Protein AF-A0ABD7BL63-F1 (afdb_monomer)

InterPro domains:
  IPR038765 Papain-like cysteine peptidase superfamily [SSF54001] (81-212)

Structure (mmCIF, N/CA/C/O backbone):
data_AF-A0ABD7BL63-F1
#
_entry.id   AF-A0ABD7BL63-F1
#
loop_
_atom_site.group_PDB
_atom_site.id
_atom_site.type_symbol
_atom_site.label_atom_id
_atom_site.label_alt_id
_atom_site.label_comp_id
_atom_site.label_asym_id
_atom_site.label_entity_id
_atom_site.label_seq_id
_atom_site.pdbx_PDB_ins_code
_atom_site.Cartn_x
_atom_site.Cartn_y
_atom_site.Cartn_z
_atom_site.occupancy
_atom_site.B_iso_or_equiv
_atom_site.auth_seq_id
_atom_site.auth_comp_id
_atom_site.auth_asym_id
_atom_site.auth_atom_id
_atom_site.pdbx_PDB_model_num
ATOM 1 N N . MET A 1 1 ? -23.504 15.700 5.169 1.00 58.78 1 MET A N 1
ATOM 2 C CA . MET A 1 1 ? -22.558 14.587 4.941 1.00 58.78 1 MET A CA 1
ATOM 3 C C . MET A 1 1 ? -22.076 14.724 3.512 1.00 58.78 1 MET A C 1
ATOM 5 O O . MET A 1 1 ? -22.919 14.850 2.639 1.00 58.78 1 MET A O 1
ATOM 9 N N . ASP A 1 2 ? -20.766 14.817 3.309 1.00 84.88 2 ASP A N 1
ATOM 10 C CA . ASP A 1 2 ? -20.151 15.022 1.993 1.00 84.88 2 ASP A CA 1
ATOM 11 C C . ASP A 1 2 ? -20.374 13.807 1.065 1.00 84.88 2 ASP A C 1
ATOM 13 O O . ASP A 1 2 ? -20.464 12.669 1.542 1.00 84.88 2 ASP A O 1
ATOM 17 N N . LEU A 1 3 ? -20.480 14.037 -0.247 1.00 82.12 3 LEU A N 1
ATOM 18 C CA . LEU A 1 3 ? -20.699 13.008 -1.272 1.00 82.12 3 LEU A CA 1
ATOM 19 C C . LEU A 1 3 ? -19.601 11.939 -1.242 1.00 82.12 3 LEU A C 1
ATOM 21 O O . LEU A 1 3 ? -19.894 10.747 -1.372 1.00 82.12 3 LEU A O 1
ATOM 25 N N . ASP A 1 4 ? -18.355 12.340 -1.002 1.00 79.50 4 ASP A N 1
ATOM 26 C CA . ASP A 1 4 ? -17.232 11.407 -0.908 1.00 79.50 4 ASP A CA 1
ATOM 27 C C . ASP A 1 4 ? -17.326 10.527 0.341 1.00 79.50 4 ASP A C 1
ATOM 29 O O . ASP A 1 4 ? -17.128 9.310 0.269 1.00 79.50 4 ASP A O 1
ATOM 33 N N . GLN A 1 5 ? -17.767 11.096 1.464 1.00 81.56 5 GLN A N 1
ATOM 34 C CA . GLN A 1 5 ? -18.024 10.335 2.684 1.00 81.56 5 GLN A CA 1
ATOM 35 C C . GLN A 1 5 ? -19.159 9.316 2.494 1.00 81.56 5 GLN A C 1
ATOM 37 O O . GLN A 1 5 ? -19.074 8.190 2.999 1.00 81.56 5 GLN A O 1
ATOM 42 N N . MET A 1 6 ? -20.214 9.680 1.756 1.00 83.25 6 MET A N 1
ATOM 43 C CA . MET A 1 6 ? -21.310 8.763 1.417 1.00 83.25 6 MET A CA 1
ATOM 44 C C . MET A 1 6 ? -20.823 7.605 0.544 1.00 83.25 6 MET A C 1
ATOM 46 O O . MET A 1 6 ? -21.104 6.444 0.853 1.00 83.25 6 MET A O 1
ATOM 50 N N . ARG A 1 7 ? -20.047 7.901 -0.506 1.00 84.81 7 ARG A N 1
ATOM 51 C CA . ARG A 1 7 ? -19.454 6.886 -1.392 1.00 84.81 7 ARG A CA 1
ATOM 52 C C . ARG A 1 7 ? -18.545 5.934 -0.625 1.00 84.81 7 ARG A C 1
ATOM 54 O O . ARG A 1 7 ? -18.653 4.718 -0.783 1.00 84.81 7 ARG A O 1
ATOM 61 N N . GLN A 1 8 ? -17.696 6.463 0.250 1.00 85.12 8 GLN A N 1
ATOM 62 C CA . GLN A 1 8 ? -16.803 5.650 1.070 1.00 85.12 8 GLN A CA 1
ATOM 63 C C . GLN A 1 8 ? -17.582 4.750 2.043 1.00 85.12 8 GLN A C 1
ATOM 65 O O . GLN A 1 8 ? -17.259 3.575 2.207 1.00 85.12 8 GLN A O 1
ATOM 70 N N . ASN A 1 9 ? -18.657 5.258 2.650 1.00 86.56 9 ASN A N 1
ATOM 71 C CA . ASN A 1 9 ? -19.520 4.454 3.516 1.00 86.56 9 ASN A CA 1
ATOM 72 C C . ASN A 1 9 ? -20.225 3.322 2.760 1.00 86.56 9 ASN A C 1
ATOM 74 O O . ASN A 1 9 ? -20.297 2.208 3.281 1.00 86.56 9 ASN A O 1
ATOM 78 N N . ALA A 1 10 ? -20.689 3.578 1.535 1.00 87.69 10 ALA A N 1
ATOM 79 C CA . ALA A 1 10 ? -21.273 2.550 0.680 1.00 87.69 10 ALA A CA 1
ATOM 80 C C . ALA A 1 10 ? -20.253 1.450 0.334 1.00 87.69 10 ALA A C 1
ATOM 82 O O . ALA A 1 10 ? -20.572 0.266 0.450 1.00 87.69 10 ALA A O 1
ATOM 83 N N . ARG A 1 11 ? -19.009 1.825 -0.000 1.00 87.69 11 ARG A N 1
ATOM 84 C CA . ARG A 1 11 ? -17.913 0.871 -0.259 1.00 87.69 11 ARG A CA 1
ATOM 85 C C . ARG A 1 11 ? -17.601 0.004 0.958 1.00 87.69 11 ARG A C 1
ATOM 87 O O . ARG A 1 11 ? -17.564 -1.218 0.843 1.00 87.69 11 ARG A O 1
ATOM 94 N N . HIS A 1 12 ? -17.484 0.609 2.138 1.00 89.75 12 HIS A N 1
ATOM 95 C CA . HIS A 1 12 ? -17.272 -0.126 3.387 1.00 89.75 12 HIS A CA 1
ATOM 96 C C . HIS A 1 12 ? -18.414 -1.105 3.698 1.00 89.75 12 HIS A C 1
ATOM 98 O O . HIS A 1 12 ? -18.160 -2.229 4.132 1.00 89.75 12 HIS A O 1
ATOM 104 N N . ALA A 1 13 ? -19.667 -0.709 3.458 1.00 89.88 13 ALA A N 1
ATOM 105 C CA . ALA A 1 13 ? -20.818 -1.589 3.642 1.00 89.88 13 ALA A CA 1
ATOM 106 C C . ALA A 1 13 ? -20.813 -2.759 2.644 1.00 89.88 13 ALA A C 1
ATOM 108 O O . ALA A 1 13 ? -21.106 -3.890 3.031 1.00 89.88 13 ALA A O 1
ATOM 109 N N . ALA A 1 14 ? -20.447 -2.510 1.383 1.00 90.06 14 ALA A N 1
ATOM 110 C CA . ALA A 1 14 ? -20.306 -3.554 0.372 1.00 90.06 14 ALA A CA 1
ATOM 111 C C . ALA A 1 14 ? -19.200 -4.554 0.744 1.00 90.06 14 ALA A C 1
ATOM 113 O O . ALA A 1 14 ? -19.463 -5.754 0.789 1.00 90.06 14 ALA A O 1
ATOM 114 N N . ALA A 1 15 ? -18.009 -4.069 1.112 1.00 91.50 15 ALA A N 1
ATOM 115 C CA . ALA A 1 15 ? -16.906 -4.914 1.569 1.00 91.50 15 ALA A CA 1
ATOM 116 C C . ALA A 1 15 ? -17.312 -5.763 2.785 1.00 91.50 15 ALA A C 1
ATOM 118 O O . ALA A 1 15 ? -17.095 -6.971 2.797 1.00 91.50 15 ALA A O 1
ATOM 119 N N . ALA A 1 16 ? -17.983 -5.165 3.777 1.00 92.12 16 ALA A N 1
ATOM 120 C CA . ALA A 1 16 ? -18.459 -5.887 4.956 1.00 92.12 16 ALA A CA 1
ATOM 121 C C . ALA A 1 16 ? -19.427 -7.030 4.604 1.00 92.12 16 ALA A C 1
ATOM 123 O O . ALA A 1 16 ? -19.345 -8.095 5.213 1.00 92.12 16 ALA A O 1
ATOM 124 N N . ARG A 1 17 ? -20.320 -6.829 3.625 1.00 92.00 17 ARG A N 1
ATOM 125 C CA . ARG A 1 17 ? -21.233 -7.878 3.140 1.00 92.00 17 ARG A CA 1
ATOM 126 C C . ARG A 1 17 ? -20.486 -9.000 2.427 1.00 92.00 17 ARG A C 1
ATOM 128 O O . ARG A 1 17 ? -20.816 -10.156 2.658 1.00 92.00 17 ARG A O 1
ATOM 135 N N . ILE A 1 18 ? -19.484 -8.668 1.610 1.00 92.06 18 ILE A N 1
ATOM 136 C CA . ILE A 1 18 ? -18.648 -9.668 0.933 1.00 92.06 18 ILE A CA 1
ATOM 137 C C . ILE A 1 18 ? -17.909 -10.518 1.974 1.00 92.06 18 ILE A C 1
ATOM 139 O O . ILE A 1 18 ? -18.043 -11.735 1.956 1.00 92.06 18 ILE A O 1
ATOM 143 N N . PHE A 1 19 ? -17.234 -9.901 2.951 1.00 92.25 19 PHE A N 1
ATOM 144 C CA . PHE A 1 19 ? -16.554 -10.651 4.017 1.00 92.25 19 PHE A CA 1
ATOM 145 C C . PHE A 1 19 ? -17.511 -11.515 4.849 1.00 92.25 19 PHE A C 1
ATOM 147 O O . PHE A 1 19 ? -17.150 -12.621 5.238 1.00 92.25 19 PHE A O 1
ATOM 154 N N . ALA A 1 20 ? -18.733 -11.041 5.107 1.00 91.88 20 ALA A N 1
ATOM 155 C CA . ALA A 1 20 ? -19.749 -11.823 5.811 1.00 91.88 20 ALA A CA 1
ATOM 156 C C . ALA A 1 20 ? -20.292 -13.003 4.984 1.00 91.88 20 ALA A C 1
ATOM 158 O O . ALA A 1 20 ? -20.727 -13.997 5.559 1.00 91.88 20 ALA A O 1
ATOM 159 N N . ALA A 1 21 ? -20.296 -12.905 3.652 1.00 92.06 21 ALA A N 1
ATOM 160 C CA . ALA A 1 21 ? -20.626 -14.031 2.784 1.00 92.06 21 ALA A CA 1
ATOM 161 C C . ALA A 1 21 ? -19.475 -15.045 2.748 1.00 92.06 21 ALA A C 1
ATOM 163 O O . ALA A 1 21 ? -19.712 -16.234 2.903 1.00 92.06 21 ALA A O 1
ATOM 164 N N . MET A 1 22 ? -18.228 -14.573 2.654 1.00 90.50 22 MET A N 1
ATOM 165 C CA . MET A 1 22 ? -17.028 -15.420 2.622 1.00 90.50 22 MET A CA 1
ATOM 166 C C . MET A 1 22 ? -16.769 -16.197 3.920 1.00 90.50 22 MET A C 1
ATOM 168 O O . MET A 1 22 ? -15.977 -17.131 3.920 1.00 90.50 22 MET A O 1
ATOM 172 N N . SER A 1 23 ? -17.419 -15.842 5.032 1.00 90.50 23 SER A N 1
ATOM 173 C CA . SER A 1 23 ? -17.312 -16.608 6.280 1.00 90.50 23 SER A CA 1
ATOM 174 C C . SER A 1 23 ? -18.110 -17.921 6.264 1.00 90.50 23 SER A C 1
ATOM 176 O O . SER A 1 23 ? -18.176 -18.597 7.287 1.00 90.50 23 SER A O 1
ATOM 178 N N . SER A 1 24 ? -18.782 -18.247 5.156 1.00 94.56 24 SER A N 1
ATOM 179 C CA . SER A 1 24 ? -19.556 -19.471 4.948 1.00 94.56 24 SER A CA 1
ATOM 180 C C . SER A 1 24 ? -19.398 -19.920 3.498 1.00 94.56 24 SER A C 1
ATOM 182 O O . SER A 1 24 ? -19.618 -19.135 2.580 1.00 94.56 24 SER A O 1
ATOM 184 N N . GLU A 1 25 ? -19.042 -21.187 3.300 1.00 93.38 25 GLU A N 1
ATOM 185 C CA . GLU A 1 25 ? -18.876 -21.782 1.970 1.00 93.38 25 GLU A CA 1
ATOM 186 C C . GLU A 1 25 ? -20.156 -21.641 1.134 1.00 93.38 25 GLU A C 1
ATOM 188 O O . GLU A 1 25 ? -20.132 -21.012 0.082 1.00 93.38 25 GLU A O 1
ATOM 193 N N . GLU A 1 26 ? -21.299 -22.056 1.688 1.00 95.31 26 GLU A N 1
ATOM 194 C CA . GLU A 1 26 ? -22.617 -21.931 1.051 1.00 95.31 26 GLU A CA 1
ATOM 195 C C . GLU A 1 26 ? -22.934 -20.488 0.610 1.00 95.31 26 GLU A C 1
ATOM 197 O O . GLU A 1 26 ? -23.338 -20.238 -0.527 1.00 95.31 26 GLU A O 1
ATOM 202 N N . LYS A 1 27 ? -22.730 -19.498 1.492 1.00 94.06 27 LYS A N 1
ATOM 203 C CA . LYS A 1 27 ? -22.996 -18.087 1.157 1.00 94.06 27 LYS A CA 1
ATOM 204 C C . LYS A 1 27 ? -22.023 -17.550 0.112 1.00 94.06 27 LYS A C 1
ATOM 206 O O . LYS A 1 27 ? -22.407 -16.694 -0.688 1.00 94.06 27 LYS A O 1
ATOM 211 N N . SER A 1 28 ? -20.778 -18.016 0.135 1.00 92.69 28 SER A N 1
ATOM 212 C CA . SER A 1 28 ? -19.764 -17.667 -0.857 1.00 92.69 28 SER A CA 1
ATOM 213 C C . SER A 1 28 ? -20.154 -18.200 -2.236 1.00 92.69 28 SER A C 1
ATOM 215 O O . SER A 1 28 ? -20.180 -17.435 -3.199 1.00 92.69 28 SER A O 1
ATOM 217 N N . GLU A 1 29 ? -20.555 -19.468 -2.327 1.00 94.38 29 GLU A N 1
ATOM 218 C CA . GLU A 1 29 ? -21.029 -20.090 -3.569 1.00 94.38 29 GLU A CA 1
ATOM 219 C C . GLU A 1 29 ? -22.278 -19.396 -4.119 1.00 94.38 29 GLU A C 1
ATOM 221 O O . GLU A 1 29 ? -22.325 -19.054 -5.300 1.00 94.38 29 GLU A O 1
ATOM 226 N N . GLN A 1 30 ? -23.262 -19.092 -3.265 1.00 94.56 30 GLN A N 1
ATOM 227 C CA . GLN A 1 30 ? -24.464 -18.349 -3.666 1.00 94.56 30 GLN A CA 1
ATOM 228 C C . GLN A 1 30 ? -24.128 -16.952 -4.206 1.00 94.56 30 GLN A C 1
ATOM 230 O O . GLN A 1 30 ? -24.718 -16.497 -5.192 1.00 94.56 30 GLN A O 1
ATOM 235 N N . LEU A 1 31 ? -23.181 -16.252 -3.571 1.00 93.50 31 LEU A N 1
ATOM 236 C CA . LEU A 1 31 ? -22.725 -14.943 -4.032 1.00 93.50 31 LEU A CA 1
ATOM 237 C C . LEU A 1 31 ? -22.020 -15.048 -5.390 1.00 93.50 31 LEU A C 1
ATOM 239 O O . LEU A 1 31 ? -22.316 -14.249 -6.281 1.00 93.50 31 LEU A O 1
ATOM 243 N N . LEU A 1 32 ? -21.133 -16.030 -5.561 1.00 93.19 32 LEU A N 1
ATOM 244 C CA . LEU A 1 32 ? -20.434 -16.277 -6.822 1.00 93.19 32 LEU A CA 1
ATOM 245 C C . LEU A 1 32 ? -21.413 -16.628 -7.941 1.00 93.19 32 LEU A C 1
ATOM 247 O O 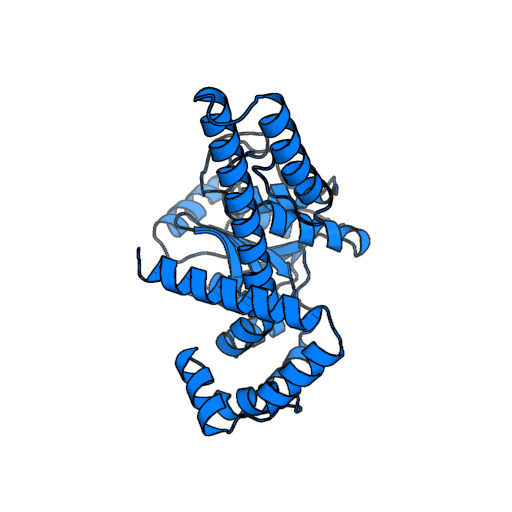. LEU A 1 32 ? -21.372 -15.985 -8.986 1.00 93.19 32 LEU A O 1
ATOM 251 N N . ALA A 1 33 ? -22.352 -17.544 -7.702 1.00 94.50 33 ALA A N 1
ATOM 252 C CA . ALA A 1 33 ? -23.381 -17.915 -8.670 1.00 94.50 33 ALA A CA 1
ATOM 253 C C . ALA A 1 33 ? -24.234 -16.707 -9.089 1.00 94.50 33 ALA A C 1
ATOM 255 O O . ALA A 1 33 ? -24.547 -16.535 -10.266 1.00 94.50 33 ALA A O 1
ATOM 256 N N . ARG A 1 34 ? -24.568 -15.811 -8.148 1.00 94.31 34 ARG A N 1
ATOM 257 C CA . ARG A 1 34 ? -25.294 -14.569 -8.454 1.00 94.31 34 ARG A CA 1
ATOM 258 C C . ARG A 1 34 ? -24.478 -13.610 -9.321 1.00 94.31 34 ARG A C 1
ATOM 260 O O . ARG A 1 34 ? -25.046 -12.996 -10.220 1.00 94.31 34 ARG A O 1
ATOM 267 N N . ILE A 1 35 ? -23.189 -13.443 -9.029 1.00 92.94 35 ILE A N 1
ATOM 268 C CA . ILE A 1 35 ? -22.278 -12.580 -9.798 1.00 92.94 35 ILE A CA 1
ATOM 269 C C . ILE A 1 35 ? -22.088 -13.153 -11.207 1.00 92.94 35 ILE A C 1
ATOM 271 O O . ILE A 1 35 ? -22.291 -12.458 -12.199 1.00 92.94 35 ILE A O 1
ATOM 275 N N . GLN A 1 36 ? -21.794 -14.448 -11.297 1.00 94.62 36 GLN A N 1
ATOM 276 C CA . GLN A 1 36 ? -21.627 -15.165 -12.557 1.00 94.62 36 GLN A CA 1
ATOM 277 C C . GLN A 1 36 ? -22.927 -15.260 -13.355 1.00 94.62 36 GLN A C 1
ATOM 279 O O . GLN A 1 36 ? -22.864 -15.427 -14.564 1.00 94.62 36 GLN A O 1
ATOM 284 N N . GLY A 1 37 ? -24.096 -15.157 -12.720 1.00 94.50 37 GLY A N 1
ATOM 285 C CA . GLY A 1 37 ? -25.408 -15.191 -13.369 1.00 94.50 37 GLY A CA 1
ATOM 286 C C . GLY A 1 37 ? -25.889 -13.852 -13.940 1.00 94.50 37 GLY A C 1
ATOM 287 O O . GLY A 1 37 ? -26.971 -13.808 -14.524 1.00 94.50 37 GLY A O 1
ATOM 288 N N . GLN A 1 38 ? -25.134 -12.759 -13.778 1.00 96.31 38 GLN A N 1
ATOM 289 C CA . GLN A 1 38 ? -25.500 -11.451 -14.336 1.00 96.31 38 GLN A CA 1
ATOM 290 C C . GLN A 1 38 ? -25.519 -11.478 -15.870 1.00 96.31 38 GLN A C 1
ATOM 292 O O . GLN A 1 38 ? -24.744 -12.195 -16.498 1.00 96.31 38 GLN A O 1
ATOM 297 N N . SER A 1 39 ? -26.391 -10.681 -16.492 1.00 97.44 39 SER A N 1
ATOM 298 C CA . SER A 1 39 ? -26.373 -10.522 -17.950 1.00 97.44 39 SER A CA 1
ATOM 299 C C . SER A 1 39 ? -25.180 -9.677 -18.398 1.00 97.44 39 SER A C 1
ATOM 301 O O . SER A 1 39 ? -24.697 -8.822 -17.655 1.00 97.44 39 SER A O 1
ATOM 303 N N . ASP A 1 40 ? -24.741 -9.849 -19.642 1.00 97.50 40 ASP A N 1
ATOM 304 C CA . ASP A 1 40 ? -23.619 -9.079 -20.194 1.00 97.50 40 ASP A CA 1
ATOM 305 C C . ASP A 1 40 ? -23.874 -7.567 -20.137 1.00 97.50 40 ASP A C 1
ATOM 307 O O . ASP A 1 40 ? -22.971 -6.801 -19.821 1.00 97.50 40 ASP A O 1
ATOM 311 N N . ALA A 1 41 ? -25.125 -7.132 -20.327 1.00 97.12 41 ALA A N 1
ATOM 312 C CA . ALA A 1 41 ? -25.511 -5.730 -20.179 1.00 97.12 41 ALA A CA 1
ATOM 313 C C . ALA A 1 41 ? -25.320 -5.206 -18.742 1.00 97.12 41 ALA A C 1
ATOM 315 O O . ALA A 1 41 ? -24.915 -4.058 -18.553 1.00 97.12 41 ALA A O 1
ATOM 316 N N . GLN A 1 42 ? -25.592 -6.031 -17.724 1.00 96.88 42 GLN A N 1
ATOM 317 C CA . GLN A 1 42 ? -25.364 -5.670 -16.320 1.00 96.88 42 GLN A CA 1
ATOM 318 C C . GLN A 1 42 ? -23.869 -5.602 -15.998 1.00 96.88 42 GLN A C 1
ATOM 320 O O . GLN A 1 42 ? -23.434 -4.666 -15.322 1.00 96.88 42 GLN A O 1
ATOM 325 N N . ILE A 1 43 ? -23.093 -6.566 -16.500 1.00 96.75 43 ILE A N 1
ATOM 326 C CA . ILE A 1 43 ? -21.639 -6.615 -16.314 1.00 96.75 43 ILE A CA 1
ATOM 327 C C . ILE A 1 43 ? -20.985 -5.400 -16.982 1.00 96.75 43 ILE A C 1
ATOM 329 O O . ILE A 1 43 ? -20.241 -4.672 -16.327 1.00 96.75 43 ILE A O 1
ATOM 333 N N . ASP A 1 44 ? -21.324 -5.116 -18.240 1.00 97.44 44 ASP A N 1
ATOM 334 C CA . ASP A 1 44 ? -20.818 -3.964 -18.993 1.00 97.44 44 ASP A CA 1
ATOM 335 C C . ASP A 1 44 ? -21.154 -2.636 -18.332 1.00 97.44 44 ASP A C 1
ATOM 337 O O . ASP A 1 44 ? -20.323 -1.727 -18.295 1.00 97.44 44 ASP A O 1
ATOM 341 N N . PHE A 1 45 ? -22.379 -2.502 -17.824 1.00 96.38 45 PHE A N 1
ATOM 342 C CA . PHE A 1 45 ? -22.786 -1.300 -17.114 1.00 96.38 45 PHE A CA 1
ATOM 343 C C . PHE A 1 45 ? -21.895 -1.065 -15.887 1.00 96.38 45 PHE A C 1
ATOM 345 O O . PHE A 1 45 ? -21.376 0.039 -15.710 1.00 96.38 45 PHE A O 1
ATOM 352 N N . GLY A 1 46 ? -21.658 -2.108 -15.081 1.00 93.12 46 GLY A N 1
ATOM 353 C CA . GLY A 1 46 ? -20.735 -2.047 -13.946 1.00 93.12 46 GLY A CA 1
ATOM 354 C C . GLY A 1 46 ? -19.297 -1.733 -14.369 1.00 93.12 46 GLY A C 1
ATOM 355 O O . GLY A 1 46 ? -18.659 -0.858 -13.787 1.00 93.12 46 GLY A O 1
ATOM 356 N N . ALA A 1 47 ? -18.810 -2.378 -15.429 1.00 95.19 47 ALA A N 1
ATOM 357 C CA . ALA A 1 47 ? -17.468 -2.178 -15.969 1.00 95.19 47 ALA A CA 1
ATOM 358 C C . ALA A 1 47 ? -17.233 -0.725 -16.405 1.00 95.19 47 ALA A C 1
ATOM 360 O O . ALA A 1 47 ? -16.255 -0.092 -16.005 1.00 95.19 47 ALA A O 1
ATOM 361 N N . ARG A 1 48 ? -18.168 -0.165 -17.181 1.00 96.06 48 ARG A N 1
ATOM 362 C CA . ARG A 1 48 ? -18.108 1.219 -17.672 1.00 96.06 48 ARG A CA 1
ATOM 363 C C . ARG A 1 48 ? -18.217 2.227 -16.538 1.00 96.06 48 ARG A C 1
ATOM 365 O O . ARG A 1 48 ? -17.504 3.225 -16.557 1.00 96.06 48 ARG A O 1
ATOM 372 N N . TYR A 1 49 ? -19.057 1.957 -15.537 1.00 92.94 49 TYR A N 1
ATOM 373 C CA . TYR A 1 49 ? -19.150 2.795 -14.339 1.00 92.94 49 TYR A CA 1
ATOM 374 C C . TYR A 1 49 ? -17.809 2.886 -13.593 1.00 92.94 49 TYR A C 1
ATOM 376 O O . TYR A 1 49 ? -17.432 3.945 -13.097 1.00 92.94 49 TYR A O 1
ATOM 384 N N . GLU A 1 50 ? -17.059 1.788 -13.563 1.00 90.31 50 GLU A N 1
ATOM 385 C CA . GLU A 1 50 ? -15.720 1.708 -12.971 1.00 90.31 50 GLU A CA 1
ATOM 386 C C . GLU A 1 50 ? -14.606 2.208 -13.915 1.00 90.31 50 GLU A C 1
ATOM 388 O O . GLU A 1 50 ? -13.436 2.313 -13.529 1.00 90.31 50 GLU A O 1
ATOM 393 N N . GLY A 1 51 ? -14.972 2.574 -15.146 1.00 95.50 51 GLY A N 1
ATOM 394 C CA . GLY A 1 51 ? -14.089 3.144 -16.155 1.00 95.50 51 GLY A CA 1
ATOM 395 C C . GLY A 1 51 ? -13.273 2.119 -16.938 1.00 95.50 51 GLY A C 1
ATOM 396 O O . GLY A 1 51 ? -12.237 2.499 -17.476 1.00 95.50 51 GLY A O 1
ATOM 397 N N . VAL A 1 52 ? -13.691 0.849 -16.986 1.00 97.12 52 VAL A N 1
ATOM 398 C CA . VAL A 1 52 ? -13.059 -0.171 -17.841 1.00 97.12 52 VAL A CA 1
ATOM 399 C C . VAL A 1 52 ? -13.166 0.263 -19.311 1.00 97.12 52 VAL A C 1
ATOM 401 O O . VAL A 1 52 ? -14.274 0.573 -19.764 1.00 97.12 52 VAL A O 1
ATOM 404 N N . PRO A 1 53 ? -12.045 0.302 -20.055 1.00 96.50 53 PRO A N 1
ATOM 405 C CA . PRO A 1 53 ? -12.040 0.629 -21.479 1.00 96.50 53 PRO A CA 1
ATOM 406 C C . PRO A 1 53 ? -12.920 -0.308 -22.315 1.00 96.50 53 PRO A C 1
ATOM 408 O O . PRO A 1 53 ? -13.098 -1.478 -21.977 1.00 96.50 53 PRO A O 1
ATOM 411 N N . ALA A 1 54 ? -13.469 0.200 -23.422 1.00 96.81 54 ALA A N 1
ATOM 412 C CA . ALA A 1 54 ? -14.399 -0.553 -24.268 1.00 96.81 54 ALA A CA 1
ATOM 413 C C . ALA A 1 54 ? -13.779 -1.841 -24.844 1.00 96.81 54 ALA A C 1
ATOM 415 O O . ALA A 1 54 ? -14.447 -2.871 -24.904 1.00 96.81 54 ALA A O 1
ATOM 416 N N . ASP A 1 55 ? -12.497 -1.787 -25.201 1.00 97.00 55 ASP A N 1
ATOM 417 C CA . ASP A 1 55 ? -11.682 -2.899 -25.700 1.00 97.00 55 ASP A CA 1
ATOM 418 C C . ASP A 1 55 ? -11.339 -3.944 -24.622 1.00 97.00 55 ASP A C 1
ATOM 420 O O . ASP A 1 55 ? -10.870 -5.029 -24.946 1.00 97.00 55 ASP A O 1
ATOM 424 N N . GLN A 1 56 ? -11.613 -3.658 -23.344 1.00 97.75 56 GLN A N 1
ATOM 425 C CA . GLN A 1 56 ? -11.382 -4.575 -22.220 1.00 97.75 56 GLN A CA 1
ATOM 426 C C . GLN A 1 56 ? -12.681 -5.136 -21.617 1.00 97.75 56 GLN A C 1
ATOM 428 O O . GLN A 1 56 ? -12.632 -5.889 -20.641 1.00 97.75 56 GLN A O 1
ATOM 433 N N . LEU A 1 57 ? -13.853 -4.805 -22.177 1.00 97.62 57 LEU A N 1
ATOM 434 C CA . LEU A 1 57 ? -15.141 -5.277 -21.649 1.00 97.62 57 LEU A CA 1
ATOM 435 C C . LEU A 1 57 ? -15.288 -6.797 -21.746 1.00 97.62 57 LEU A C 1
ATOM 437 O O . LEU A 1 57 ? -15.752 -7.421 -20.796 1.00 97.62 57 LEU A O 1
ATOM 441 N N . GLU A 1 58 ? -14.853 -7.406 -22.850 1.00 97.88 58 GLU A N 1
ATOM 442 C CA . GLU A 1 58 ? -14.914 -8.865 -23.018 1.00 97.88 58 GLU A CA 1
ATOM 443 C C . GLU A 1 58 ? -14.026 -9.593 -22.006 1.00 97.88 58 GLU A C 1
ATOM 445 O O . GLU A 1 58 ? -14.459 -10.572 -21.396 1.00 97.88 58 GLU A O 1
ATOM 450 N N . ILE A 1 59 ? -12.829 -9.057 -21.748 1.00 98.06 59 ILE A N 1
ATOM 451 C CA . ILE A 1 59 ? -11.923 -9.563 -20.711 1.00 98.06 59 ILE A CA 1
ATOM 452 C C . ILE A 1 59 ? -12.621 -9.502 -19.349 1.00 98.06 59 ILE A C 1
ATOM 454 O O . ILE A 1 59 ? -12.657 -10.495 -18.626 1.00 98.06 59 ILE A O 1
ATOM 458 N N . TYR A 1 60 ? -13.235 -8.364 -19.013 1.00 97.25 60 TYR A N 1
ATOM 459 C CA . TYR A 1 60 ? -13.939 -8.211 -17.743 1.00 97.25 60 TYR A CA 1
ATOM 460 C C . TYR A 1 60 ? -15.134 -9.164 -17.601 1.00 97.25 60 TYR A C 1
ATOM 462 O O . TYR A 1 60 ? -15.324 -9.744 -16.530 1.00 97.25 60 TYR A O 1
ATOM 470 N N . ARG A 1 61 ? -15.917 -9.389 -18.666 1.00 97.69 61 ARG A N 1
ATOM 471 C CA . ARG A 1 61 ? -16.993 -10.396 -18.653 1.00 97.69 61 ARG A CA 1
ATOM 472 C C . ARG A 1 61 ? -16.441 -11.782 -18.350 1.00 97.69 61 ARG A C 1
ATOM 474 O O . ARG A 1 61 ? -16.953 -12.437 -17.445 1.00 97.69 61 ARG A O 1
ATOM 481 N N . ALA A 1 62 ? -15.383 -12.198 -19.043 1.00 97.62 62 ALA A N 1
ATOM 482 C CA . ALA A 1 62 ? -14.744 -13.488 -18.805 1.00 97.62 62 ALA A CA 1
ATOM 483 C C . ALA A 1 62 ? -14.238 -13.612 -17.355 1.00 97.62 62 ALA A C 1
ATOM 485 O O . ALA A 1 62 ? -14.502 -14.623 -16.704 1.00 97.62 62 ALA A O 1
ATOM 486 N N . MET A 1 63 ? -13.627 -12.557 -16.796 1.00 95.81 63 MET A N 1
ATOM 487 C CA . MET A 1 63 ? -13.224 -12.516 -15.382 1.00 95.81 63 MET A CA 1
ATOM 488 C C . MET A 1 63 ? -14.412 -12.718 -14.431 1.00 95.81 63 MET A C 1
ATOM 490 O O . MET A 1 63 ? -14.333 -13.540 -13.520 1.00 95.81 63 MET A O 1
ATOM 494 N N . VAL A 1 64 ? -15.529 -12.011 -14.645 1.00 95.44 64 VAL A N 1
ATOM 495 C CA . VAL A 1 64 ? -16.747 -12.142 -13.821 1.00 95.44 64 VAL A CA 1
ATOM 496 C C . VAL A 1 64 ? -17.335 -13.553 -13.903 1.00 95.44 64 VAL A C 1
ATOM 498 O O . VAL A 1 64 ? -17.836 -14.065 -12.903 1.00 95.44 64 VAL A O 1
ATOM 501 N N . ARG A 1 65 ? -17.244 -14.205 -15.068 1.00 95.56 65 ARG A N 1
ATOM 502 C CA . ARG A 1 65 ? -17.707 -15.585 -15.290 1.00 95.56 65 ARG A CA 1
ATOM 503 C C . ARG A 1 65 ? -16.724 -16.657 -14.804 1.00 95.56 65 ARG A C 1
ATOM 505 O O . ARG A 1 65 ? -17.061 -17.833 -14.873 1.00 95.56 65 ARG A O 1
ATOM 512 N N . GLY A 1 66 ? -15.537 -16.284 -14.321 1.00 93.38 66 GLY A N 1
ATOM 513 C CA . GLY A 1 66 ? -14.491 -17.240 -13.943 1.00 93.38 66 GLY A CA 1
ATOM 514 C C . GLY A 1 66 ? -13.887 -17.994 -15.134 1.00 93.38 66 GLY A C 1
ATOM 515 O O . GLY A 1 66 ? -13.432 -19.122 -14.978 1.00 93.38 66 GLY A O 1
ATOM 516 N N . GLN A 1 67 ? -13.917 -17.396 -16.324 1.00 95.94 67 GLN A N 1
ATOM 517 C CA . GLN A 1 67 ? -13.374 -17.961 -17.557 1.00 95.94 67 GLN A CA 1
ATOM 518 C C . GLN A 1 67 ? -11.935 -17.490 -17.789 1.00 95.94 67 GLN A C 1
ATOM 520 O O . GLN A 1 67 ? -11.544 -16.394 -17.368 1.00 95.94 67 GLN A O 1
ATOM 525 N N . ASP A 1 68 ? -11.152 -18.308 -18.493 1.00 96.44 68 ASP A N 1
ATOM 526 C CA . ASP A 1 68 ? -9.822 -17.903 -18.941 1.00 96.44 68 ASP A CA 1
ATOM 527 C C . ASP A 1 68 ? -9.902 -16.724 -19.925 1.00 96.44 68 ASP A C 1
ATOM 529 O O . ASP A 1 68 ? -10.875 -16.576 -20.668 1.00 96.44 68 ASP A O 1
ATOM 533 N N . ASN A 1 69 ? -8.909 -15.838 -19.880 1.00 97.38 69 ASN A N 1
ATOM 534 C CA . ASN A 1 69 ? -8.887 -14.593 -20.645 1.00 97.38 69 ASN A CA 1
ATOM 535 C C . ASN A 1 69 ? -7.472 -13.996 -20.697 1.00 97.38 69 ASN A C 1
ATOM 537 O O . ASN A 1 69 ? -6.600 -14.362 -19.910 1.00 97.38 69 ASN A O 1
ATOM 541 N N . ALA A 1 70 ? -7.267 -13.016 -21.583 1.00 97.38 70 ALA A N 1
ATOM 542 C CA . ALA A 1 70 ? -5.966 -12.379 -21.794 1.00 97.38 70 ALA A CA 1
ATOM 543 C C . ALA A 1 70 ? -5.349 -11.782 -20.514 1.00 97.38 70 ALA A C 1
ATOM 545 O O . ALA A 1 70 ? -4.140 -11.875 -20.321 1.00 97.38 70 ALA A O 1
ATOM 546 N N . PHE A 1 71 ? -6.161 -11.221 -19.607 1.00 97.12 71 PHE A N 1
ATOM 547 C CA . PHE A 1 71 ? -5.652 -10.686 -18.343 1.00 97.12 71 PHE A CA 1
ATOM 548 C C . PHE A 1 71 ? -5.073 -11.796 -17.460 1.00 97.12 71 PHE A C 1
ATOM 550 O O . PHE A 1 71 ? -3.956 -11.651 -16.975 1.00 97.12 71 PHE A O 1
ATOM 557 N N . ASN A 1 72 ? -5.789 -12.910 -17.277 1.00 95.00 72 ASN A N 1
ATOM 558 C CA . ASN A 1 72 ? -5.315 -14.034 -16.459 1.00 95.00 72 ASN A CA 1
ATOM 559 C C . ASN A 1 72 ? -4.080 -14.716 -17.071 1.00 95.00 72 ASN A C 1
ATOM 561 O O . ASN A 1 72 ? -3.142 -15.060 -16.350 1.00 95.00 72 ASN A O 1
ATOM 565 N N . GLN A 1 73 ? -4.060 -14.865 -18.398 1.00 96.69 73 GLN A N 1
ATOM 566 C CA . GLN A 1 73 ? -2.922 -15.425 -19.128 1.00 96.69 73 GLN A CA 1
ATOM 567 C C . GLN A 1 73 ? -1.672 -14.560 -18.940 1.00 96.69 73 GLN A C 1
ATOM 569 O O . GLN A 1 73 ? -0.634 -15.066 -18.520 1.00 96.69 73 GLN A O 1
ATOM 574 N N . GLU A 1 74 ? -1.772 -13.249 -19.166 1.00 97.12 74 GLU A N 1
ATOM 575 C CA . GLU A 1 74 ? -0.644 -12.328 -18.987 1.00 97.12 74 GLU A CA 1
ATOM 576 C C . GLU A 1 74 ? -0.231 -12.181 -17.517 1.00 97.12 74 GLU A C 1
ATOM 578 O O . GLU A 1 74 ? 0.963 -12.129 -17.229 1.00 97.12 74 GLU A O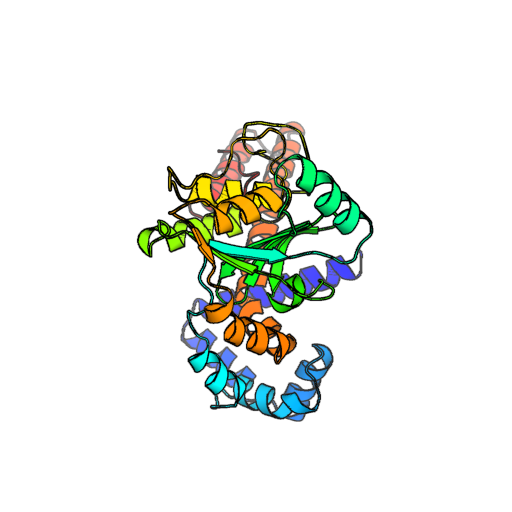 1
ATOM 583 N N . LEU A 1 75 ? -1.190 -12.192 -16.583 1.00 95.31 75 LEU A N 1
ATOM 584 C CA . LEU A 1 75 ? -0.922 -12.168 -15.143 1.00 95.31 75 LEU A CA 1
ATOM 585 C C . LEU A 1 75 ? -0.004 -13.325 -14.728 1.00 95.31 75 LEU A C 1
ATOM 587 O O . LEU A 1 75 ? 0.952 -13.116 -13.985 1.00 95.31 75 LEU A O 1
ATOM 591 N N . SER A 1 76 ? -0.254 -14.532 -15.242 1.00 94.56 76 SER A N 1
ATOM 592 C CA . SER A 1 76 ? 0.561 -15.710 -14.917 1.00 94.56 76 SER A CA 1
ATOM 593 C C . SER A 1 76 ? 2.029 -15.575 -15.345 1.00 94.56 76 SER A C 1
ATOM 595 O O . SER A 1 76 ? 2.910 -16.132 -14.695 1.00 94.56 76 SER A O 1
ATOM 597 N N . LEU A 1 77 ? 2.300 -14.795 -16.399 1.00 96.12 77 LEU A N 1
ATOM 598 C CA . LEU A 1 77 ? 3.647 -14.566 -16.930 1.00 96.12 77 LEU A CA 1
ATOM 599 C C . LEU A 1 77 ? 4.439 -13.544 -16.111 1.00 96.12 77 LEU A C 1
ATOM 601 O O . LEU A 1 77 ? 5.668 -13.550 -16.145 1.00 96.12 77 LEU A O 1
ATOM 605 N N . VAL A 1 78 ? 3.743 -12.656 -15.399 1.00 96.00 78 VAL A N 1
ATOM 606 C CA . VAL A 1 78 ? 4.361 -11.585 -14.603 1.00 96.00 78 VAL A CA 1
ATOM 607 C C . VAL A 1 78 ? 4.280 -11.829 -13.097 1.00 96.00 78 VAL A C 1
ATOM 609 O O . VAL A 1 78 ? 4.763 -11.011 -12.307 1.00 96.00 78 VAL A O 1
ATOM 612 N N . HIS A 1 79 ? 3.691 -12.956 -12.699 1.00 89.44 79 HIS A N 1
ATOM 613 C CA . HIS A 1 79 ? 3.556 -13.353 -11.309 1.00 89.44 79 HIS A CA 1
ATOM 614 C C . HIS A 1 79 ? 4.929 -13.430 -10.624 1.00 89.44 79 HIS A C 1
ATOM 616 O O . HIS A 1 79 ? 5.898 -13.942 -11.186 1.00 89.44 79 HIS A O 1
ATOM 622 N N . ASN A 1 80 ? 5.022 -12.912 -9.396 1.00 90.12 80 ASN A N 1
ATOM 623 C CA . ASN A 1 80 ? 6.247 -12.843 -8.578 1.00 90.12 80 ASN A CA 1
ATOM 624 C C . ASN A 1 80 ? 7.414 -11.996 -9.127 1.00 90.12 80 ASN A C 1
ATOM 626 O O . ASN A 1 80 ? 8.471 -11.947 -8.484 1.00 90.12 80 ASN A O 1
ATOM 630 N N . LEU A 1 81 ? 7.255 -11.295 -10.258 1.00 96.38 81 LEU A N 1
ATOM 631 C CA . LEU A 1 81 ? 8.276 -10.348 -10.730 1.00 96.38 81 LEU A CA 1
ATOM 632 C C . LEU A 1 81 ? 8.383 -9.131 -9.800 1.00 96.38 81 LEU A C 1
ATOM 634 O O . LEU A 1 81 ? 9.485 -8.646 -9.540 1.00 96.38 81 LEU A O 1
ATOM 638 N N . LEU A 1 82 ? 7.252 -8.696 -9.239 1.00 96.38 82 LEU A N 1
ATOM 639 C CA . LEU A 1 82 ? 7.182 -7.753 -8.123 1.00 96.38 82 LEU A CA 1
ATOM 640 C C . LEU A 1 82 ? 6.879 -8.507 -6.830 1.00 96.38 82 LEU A C 1
ATOM 642 O O . LEU A 1 82 ? 5.975 -9.341 -6.790 1.00 96.38 82 LEU A O 1
ATOM 646 N N . GLN A 1 83 ? 7.601 -8.180 -5.764 1.00 95.94 83 GLN A N 1
ATOM 647 C CA . GLN A 1 83 ? 7.501 -8.855 -4.472 1.00 95.94 83 GLN A CA 1
ATOM 648 C C . GLN A 1 83 ? 7.192 -7.858 -3.352 1.00 95.94 83 GLN A C 1
ATOM 650 O O . GLN A 1 83 ? 7.629 -6.705 -3.418 1.00 95.94 83 GLN A O 1
ATOM 655 N N . PRO A 1 84 ? 6.458 -8.268 -2.299 1.00 96.69 84 PRO A N 1
ATOM 656 C CA . PRO A 1 84 ? 6.287 -7.445 -1.109 1.00 96.69 84 PRO A CA 1
ATOM 657 C C . PRO A 1 84 ? 7.640 -6.980 -0.561 1.00 96.69 84 PRO A C 1
ATOM 659 O O . PRO A 1 84 ? 8.553 -7.773 -0.346 1.00 96.69 84 PRO A O 1
ATOM 662 N N . GLY A 1 85 ? 7.759 -5.678 -0.318 1.00 97.31 85 GLY A N 1
ATOM 663 C CA . GLY A 1 85 ? 8.991 -5.046 0.145 1.00 97.31 85 GLY A CA 1
ATOM 664 C C . GLY A 1 85 ? 9.929 -4.559 -0.959 1.00 97.31 85 GLY A C 1
ATOM 665 O O . GLY A 1 85 ? 10.886 -3.853 -0.636 1.00 97.31 85 GLY A O 1
ATOM 666 N N . ASP A 1 86 ? 9.649 -4.835 -2.236 1.00 98.44 86 ASP A N 1
ATOM 667 C CA . ASP A 1 86 ? 10.300 -4.109 -3.329 1.00 98.44 86 ASP A CA 1
ATOM 668 C C . ASP A 1 86 ? 10.023 -2.612 -3.200 1.00 98.44 86 ASP A C 1
ATOM 670 O O . ASP A 1 86 ? 8.925 -2.181 -2.834 1.00 98.44 86 ASP A O 1
ATOM 674 N N . VAL A 1 87 ? 11.027 -1.802 -3.512 1.00 98.62 87 VAL A N 1
ATOM 675 C CA . VAL A 1 87 ? 10.944 -0.348 -3.444 1.00 98.62 87 VAL A CA 1
ATOM 676 C C . VAL A 1 87 ? 10.931 0.210 -4.860 1.00 98.62 87 VAL A C 1
ATOM 678 O O . VAL A 1 87 ? 11.895 0.055 -5.606 1.00 98.62 87 VAL A O 1
ATOM 681 N N . ILE A 1 88 ? 9.852 0.905 -5.211 1.00 98.56 88 ILE A N 1
ATOM 682 C CA . ILE A 1 88 ? 9.736 1.669 -6.449 1.00 98.56 88 ILE A CA 1
ATOM 683 C C . ILE A 1 88 ? 10.216 3.094 -6.184 1.00 98.56 88 ILE A C 1
ATOM 685 O O . ILE A 1 88 ? 9.666 3.823 -5.350 1.00 98.56 88 ILE A O 1
ATOM 689 N N . LEU A 1 89 ? 11.236 3.497 -6.929 1.00 98.44 89 LEU A N 1
ATOM 690 C CA . LEU A 1 89 ? 11.812 4.830 -6.925 1.00 98.44 89 LEU A CA 1
ATOM 691 C C . LEU A 1 89 ? 11.382 5.562 -8.191 1.00 98.44 89 LEU A C 1
ATOM 693 O O . LEU A 1 89 ? 11.508 5.041 -9.300 1.00 98.44 89 LEU A O 1
ATOM 697 N N . SER A 1 90 ? 10.840 6.765 -8.031 1.00 96.88 90 SER A N 1
ATOM 698 C CA . SER A 1 90 ? 10.310 7.539 -9.154 1.00 96.88 90 SER A CA 1
ATOM 699 C C . SER A 1 90 ? 10.526 9.036 -8.981 1.00 96.88 90 SER A C 1
ATOM 701 O O . SER A 1 90 ? 10.754 9.549 -7.878 1.00 96.88 90 SER A O 1
ATOM 703 N N . THR A 1 91 ? 10.437 9.750 -10.099 1.00 95.31 91 THR A N 1
ATOM 704 C CA . THR A 1 91 ? 10.573 11.204 -10.157 1.00 95.31 91 THR A CA 1
ATOM 705 C C . THR A 1 91 ? 9.274 11.804 -10.660 1.00 95.31 91 THR A C 1
ATOM 707 O O . THR A 1 91 ? 8.948 11.677 -11.836 1.00 95.31 91 THR A O 1
ATOM 710 N N . GLY A 1 92 ? 8.535 12.487 -9.791 1.00 89.88 92 GLY A N 1
ATOM 711 C CA . GLY A 1 92 ? 7.348 13.230 -10.209 1.00 89.88 92 GLY A CA 1
ATOM 712 C C . GLY A 1 92 ? 7.716 14.425 -11.094 1.00 89.88 92 GLY A C 1
ATOM 713 O O . GLY A 1 92 ? 8.840 14.934 -11.037 1.00 89.88 92 GLY A O 1
ATOM 714 N N . ASP A 1 93 ? 6.762 14.921 -11.881 1.00 85.50 93 ASP A N 1
ATOM 715 C CA . ASP A 1 93 ? 6.988 16.109 -12.720 1.00 85.50 93 ASP A CA 1
ATOM 716 C C . ASP A 1 93 ? 6.594 17.446 -12.053 1.00 85.50 93 ASP A C 1
ATOM 718 O O . ASP A 1 93 ? 6.793 18.539 -12.595 1.00 85.50 93 ASP A O 1
ATOM 722 N N . THR A 1 94 ? 6.098 17.391 -10.815 1.00 86.25 94 THR A N 1
ATOM 723 C CA . THR A 1 94 ? 5.716 18.590 -10.058 1.00 86.25 94 THR A CA 1
ATOM 724 C C . THR A 1 94 ? 6.919 19.476 -9.716 1.00 86.25 94 THR A C 1
ATOM 726 O O . THR A 1 94 ? 8.065 19.028 -9.619 1.00 86.25 94 THR A O 1
ATOM 729 N N . PHE A 1 95 ? 6.660 20.763 -9.462 1.00 83.19 95 PHE A N 1
ATOM 730 C CA . PHE A 1 95 ? 7.691 21.698 -8.999 1.00 83.19 95 PHE A CA 1
ATOM 731 C C . PHE A 1 95 ? 8.390 21.199 -7.722 1.00 83.19 95 PHE A C 1
ATOM 733 O O . PHE A 1 95 ? 9.617 21.221 -7.636 1.00 83.19 95 PHE A O 1
ATOM 740 N N . GLY A 1 96 ? 7.621 20.664 -6.765 1.00 84.75 96 GLY A N 1
ATOM 741 C CA . GLY A 1 96 ? 8.164 20.081 -5.537 1.00 84.75 96 GLY A CA 1
ATOM 742 C C . GLY A 1 96 ? 9.128 18.924 -5.809 1.00 84.75 96 GLY A C 1
ATOM 743 O O . GLY A 1 96 ? 10.219 18.894 -5.245 1.00 84.75 96 GLY A O 1
ATOM 744 N N . ALA A 1 97 ? 8.787 18.021 -6.732 1.00 86.62 97 ALA A N 1
ATOM 745 C CA . ALA A 1 97 ? 9.661 16.916 -7.120 1.00 86.62 97 ALA A CA 1
ATOM 746 C C . ALA A 1 97 ? 10.988 17.397 -7.740 1.00 86.62 97 ALA A C 1
ATOM 748 O O . ALA A 1 97 ? 12.050 16.854 -7.428 1.00 86.62 97 ALA A O 1
ATOM 749 N N . LYS A 1 98 ? 10.955 18.457 -8.559 1.00 86.94 98 LYS A N 1
ATOM 750 C CA . LYS A 1 98 ? 12.156 19.075 -9.159 1.00 86.94 98 LYS A CA 1
ATOM 751 C C . LYS A 1 98 ? 13.072 19.703 -8.105 1.00 86.94 98 LYS A C 1
ATOM 753 O O . LYS A 1 98 ? 14.289 19.548 -8.176 1.00 86.94 98 LYS A O 1
ATOM 758 N N . VAL A 1 99 ? 12.496 20.381 -7.111 1.00 87.62 99 VAL A N 1
ATOM 759 C CA . VAL A 1 99 ? 13.257 20.950 -5.984 1.00 87.62 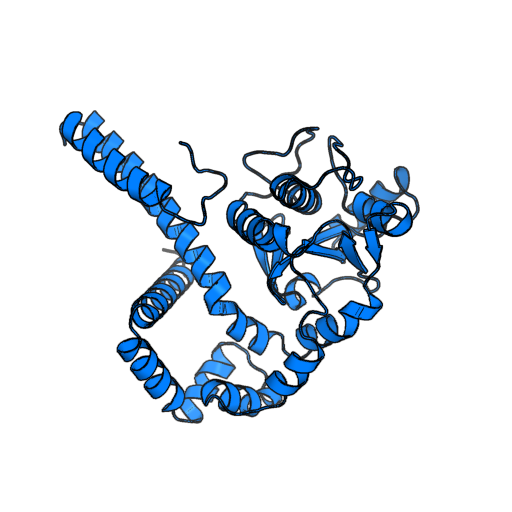99 VAL A CA 1
ATOM 760 C C . VAL A 1 99 ? 13.904 19.841 -5.156 1.00 87.62 99 VAL A C 1
ATOM 762 O O . VAL A 1 99 ? 15.091 19.922 -4.840 1.00 87.62 99 VAL A O 1
ATOM 765 N N . ILE A 1 100 ? 13.142 18.788 -4.854 1.00 89.06 100 ILE A N 1
ATOM 766 C CA . ILE A 1 100 ? 13.605 17.632 -4.084 1.00 89.06 100 ILE A CA 1
ATOM 767 C C . ILE A 1 100 ? 14.797 16.959 -4.778 1.00 89.06 100 ILE A C 1
ATOM 769 O O . ILE A 1 100 ? 15.835 16.788 -4.145 1.00 89.06 100 ILE A O 1
ATOM 773 N N . THR A 1 101 ? 14.691 16.622 -6.066 1.00 88.75 101 THR A N 1
ATOM 774 C CA . THR A 1 101 ? 15.785 15.944 -6.789 1.00 88.75 101 THR A CA 1
ATOM 775 C C . THR A 1 101 ? 17.033 16.808 -6.884 1.00 88.75 101 THR A C 1
ATOM 777 O O . THR A 1 101 ? 18.124 16.336 -6.578 1.00 88.75 101 THR A O 1
ATOM 780 N N . LYS A 1 102 ? 16.893 18.099 -7.216 1.00 89.69 102 LYS A N 1
ATOM 781 C CA . LYS A 1 102 ? 18.033 19.027 -7.275 1.00 89.69 102 LYS A CA 1
ATOM 782 C C . LYS A 1 102 ? 18.731 19.167 -5.918 1.00 89.69 102 LYS A C 1
ATOM 784 O O . LYS A 1 102 ? 19.955 19.169 -5.869 1.00 89.69 102 LYS A O 1
ATOM 789 N N . GLY A 1 103 ? 17.969 19.265 -4.827 1.00 89.81 103 GLY A N 1
ATOM 790 C CA . GLY A 1 103 ? 18.521 19.402 -3.476 1.00 89.81 103 GLY A CA 1
ATOM 791 C C . GLY A 1 103 ? 19.248 18.151 -2.976 1.00 89.81 103 GLY A C 1
ATOM 792 O O . GLY A 1 103 ? 20.206 18.253 -2.218 1.00 89.81 103 GLY A O 1
ATOM 793 N N . GLN A 1 104 ? 18.841 16.962 -3.413 1.00 93.44 104 GLN A N 1
ATOM 794 C CA . GLN A 1 104 ? 19.492 15.717 -2.996 1.00 93.44 104 GLN A CA 1
ATOM 795 C C . GLN A 1 104 ? 20.864 15.502 -3.635 1.00 93.44 104 GLN A C 1
ATOM 797 O O . GLN A 1 104 ? 21.701 14.828 -3.033 1.00 93.44 104 GLN A O 1
ATOM 802 N N . LYS A 1 105 ? 21.128 16.126 -4.791 1.00 92.44 105 LYS A N 1
ATOM 803 C CA . LYS A 1 105 ? 22.418 16.020 -5.487 1.00 92.44 105 LYS A CA 1
ATOM 804 C C . LYS A 1 105 ? 23.610 16.531 -4.682 1.00 92.44 105 LYS A C 1
ATOM 806 O O . LYS A 1 105 ? 24.726 16.097 -4.923 1.00 92.44 105 LYS A O 1
ATOM 811 N N . PHE A 1 106 ? 23.375 17.390 -3.688 1.00 89.06 106 PHE A N 1
ATOM 812 C CA . PHE A 1 106 ? 24.416 17.818 -2.749 1.00 89.06 106 PHE A CA 1
ATOM 813 C C . PHE A 1 106 ? 24.890 16.695 -1.815 1.00 89.06 106 PHE A C 1
ATOM 815 O O . PHE A 1 106 ? 26.015 16.748 -1.331 1.00 89.06 106 PHE A O 1
ATOM 822 N N . GLY A 1 107 ? 24.034 15.709 -1.528 1.00 88.38 107 GLY A N 1
ATOM 823 C CA . GLY A 1 107 ? 24.375 14.560 -0.686 1.00 88.38 107 GLY A CA 1
ATOM 824 C C . GLY A 1 107 ? 24.751 13.309 -1.478 1.00 88.38 107 GLY A C 1
ATOM 825 O O . GLY A 1 107 ? 25.493 12.480 -0.963 1.00 88.38 107 GLY A O 1
ATOM 826 N N . TYR A 1 108 ? 24.226 13.162 -2.696 1.00 94.50 108 TYR A N 1
ATOM 827 C CA . TYR A 1 108 ? 24.554 12.074 -3.614 1.00 94.50 108 TYR A CA 1
ATOM 828 C C . TYR A 1 108 ? 24.325 12.530 -5.060 1.00 94.50 108 TYR A C 1
ATOM 830 O O . TYR A 1 108 ? 23.186 12.763 -5.458 1.00 94.50 108 TYR A O 1
AT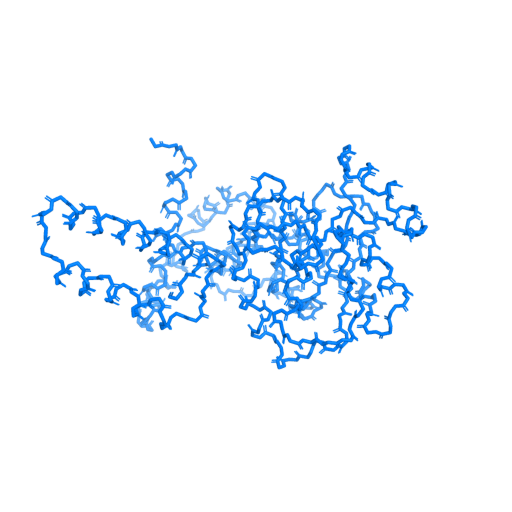OM 838 N N . GLU A 1 109 ? 25.391 12.671 -5.851 1.00 94.88 109 GLU A N 1
ATOM 839 C CA . GLU A 1 109 ? 25.346 13.305 -7.181 1.00 94.88 109 GLU A CA 1
ATOM 840 C C . GLU A 1 109 ? 24.383 12.614 -8.165 1.00 94.88 109 GLU A C 1
ATOM 842 O O . GLU A 1 109 ? 23.708 13.284 -8.957 1.00 94.88 109 GLU A O 1
ATOM 847 N N . HIS A 1 110 ? 24.260 11.285 -8.076 1.00 94.44 110 HIS A N 1
ATOM 848 C CA . HIS A 1 110 ? 23.379 10.488 -8.933 1.00 94.44 110 HIS A CA 1
ATOM 849 C C . HIS A 1 110 ? 21.935 10.384 -8.416 1.00 94.44 110 HIS A C 1
ATOM 851 O O . HIS A 1 110 ? 21.116 9.705 -9.036 1.00 94.44 110 HIS A O 1
ATOM 857 N N . ALA A 1 111 ? 21.585 11.086 -7.328 1.00 94.62 111 ALA A N 1
ATOM 858 C CA . ALA A 1 111 ? 20.211 11.145 -6.840 1.00 94.62 111 ALA A CA 1
ATOM 859 C C . ALA A 1 111 ? 19.268 11.651 -7.944 1.00 94.62 111 ALA A C 1
ATOM 861 O O . ALA A 1 111 ? 19.438 12.748 -8.497 1.00 94.62 111 ALA A O 1
ATOM 862 N N . ARG A 1 112 ? 18.253 10.842 -8.250 1.00 94.38 112 ARG A N 1
ATOM 863 C CA . ARG A 1 112 ? 17.280 11.098 -9.322 1.00 94.38 112 ARG A CA 1
ATOM 864 C C . ARG A 1 112 ? 15.841 11.007 -8.845 1.00 94.38 112 ARG A C 1
ATOM 866 O O . ARG A 1 112 ? 14.973 11.655 -9.430 1.00 94.38 112 ARG A O 1
ATOM 873 N N . SER A 1 113 ? 15.590 10.281 -7.767 1.00 96.75 113 SER A N 1
ATOM 874 C CA . SER A 1 113 ? 14.248 9.979 -7.290 1.00 96.75 113 SER A CA 1
ATOM 875 C C . SER A 1 113 ? 13.698 11.085 -6.388 1.00 96.75 113 SER A C 1
ATOM 877 O O . SER A 1 113 ? 14.387 11.639 -5.530 1.00 96.75 113 SER A O 1
ATOM 879 N N . SER A 1 114 ? 12.423 11.427 -6.569 1.00 95.75 114 SER A N 1
ATOM 880 C CA . SER A 1 114 ? 11.694 12.365 -5.700 1.00 95.75 114 SER A CA 1
ATOM 881 C C . SER A 1 114 ? 10.688 11.672 -4.791 1.00 95.75 114 SER A C 1
ATOM 883 O O . SER A 1 114 ? 10.131 12.319 -3.906 1.00 95.75 114 SER A O 1
ATOM 885 N N . HIS A 1 115 ? 10.410 10.393 -5.038 1.00 97.06 115 HIS A N 1
ATOM 886 C CA . HIS A 1 115 ? 9.391 9.631 -4.337 1.00 97.06 115 HIS A CA 1
ATOM 887 C C . HIS A 1 115 ? 9.808 8.175 -4.147 1.00 97.06 115 HIS A C 1
ATOM 889 O O . HIS A 1 115 ? 10.596 7.638 -4.924 1.00 97.06 115 HIS A O 1
ATOM 895 N N . VAL A 1 116 ? 9.261 7.563 -3.099 1.00 98.06 116 VAL A N 1
ATOM 896 C CA . VAL A 1 116 ? 9.488 6.166 -2.723 1.00 98.06 116 VAL A CA 1
ATOM 897 C C . VAL A 1 116 ? 8.132 5.524 -2.461 1.00 98.06 116 VAL A C 1
ATOM 899 O O . VAL A 1 116 ? 7.371 6.010 -1.622 1.00 98.06 116 VAL A O 1
ATOM 902 N N . ALA A 1 117 ? 7.842 4.430 -3.151 1.00 98.19 117 ALA A N 1
ATOM 903 C CA . ALA A 1 117 ? 6.700 3.572 -2.871 1.00 98.19 117 ALA A CA 1
ATOM 904 C C . ALA A 1 117 ? 7.198 2.162 -2.554 1.00 98.19 117 ALA A C 1
ATOM 906 O O . ALA A 1 117 ? 8.174 1.703 -3.141 1.00 98.19 117 ALA A O 1
ATOM 907 N N . LEU A 1 118 ? 6.550 1.483 -1.613 1.00 98.31 118 LEU A N 1
ATOM 908 C CA . LEU A 1 118 ? 6.898 0.117 -1.238 1.00 98.31 118 LEU A CA 1
ATOM 909 C C . LEU A 1 118 ? 5.814 -0.829 -1.741 1.00 98.31 118 LEU A C 1
ATOM 911 O O . LEU A 1 118 ? 4.633 -0.567 -1.524 1.00 98.31 118 LEU A O 1
ATOM 915 N N . MET A 1 119 ? 6.187 -1.938 -2.366 1.00 98.12 119 MET A N 1
ATOM 916 C CA . MET A 1 119 ? 5.250 -3.005 -2.695 1.00 98.12 119 MET A CA 1
ATOM 917 C C . MET A 1 119 ? 4.671 -3.590 -1.403 1.00 98.12 119 MET A C 1
ATOM 919 O O . MET A 1 119 ? 5.396 -4.103 -0.553 1.00 98.12 119 MET A O 1
ATOM 923 N N . HIS A 1 120 ? 3.356 -3.476 -1.240 1.00 97.12 120 HIS A N 1
ATOM 924 C CA . HIS A 1 120 ? 2.623 -4.051 -0.119 1.00 97.12 120 HIS A CA 1
ATOM 925 C C . HIS A 1 120 ? 2.193 -5.476 -0.452 1.00 97.12 120 HIS A C 1
ATOM 927 O O . HIS A 1 120 ? 2.487 -6.387 0.308 1.00 97.12 120 HIS A O 1
ATOM 933 N N . ALA A 1 121 ? 1.519 -5.648 -1.582 1.00 93.19 121 ALA A N 1
ATOM 934 C CA . ALA A 1 121 ? 1.118 -6.926 -2.153 1.00 93.19 121 ALA A CA 1
ATOM 935 C C . ALA A 1 121 ? 1.269 -6.847 -3.670 1.00 93.19 121 ALA A C 1
ATOM 937 O O . ALA A 1 121 ? 1.619 -5.788 -4.195 1.00 93.19 121 ALA A O 1
ATOM 938 N N . GLU A 1 122 ? 1.009 -7.944 -4.374 1.00 84.81 122 GLU A N 1
ATOM 939 C CA . GLU A 1 122 ? 1.113 -7.984 -5.831 1.00 84.81 122 GLU A CA 1
ATOM 940 C C . GLU A 1 122 ? 0.368 -6.795 -6.467 1.00 84.81 122 GLU A C 1
ATOM 942 O O . GLU A 1 122 ? -0.825 -6.590 -6.243 1.00 84.81 122 GLU A O 1
ATOM 947 N N . PHE A 1 123 ? 1.119 -5.947 -7.179 1.00 93.56 123 PHE A N 1
ATOM 948 C CA . PHE A 1 123 ? 0.661 -4.717 -7.852 1.00 93.56 123 PHE A CA 1
ATOM 949 C C . PHE A 1 123 ? 0.054 -3.605 -6.971 1.00 93.56 123 PHE A C 1
ATOM 951 O O . PHE A 1 123 ? -0.337 -2.554 -7.490 1.00 93.56 123 PHE A O 1
ATOM 958 N N . VAL A 1 124 ? 0.013 -3.784 -5.649 1.00 97.44 124 VAL A N 1
ATOM 959 C CA . VAL A 1 124 ? -0.446 -2.780 -4.680 1.00 97.44 124 VAL A CA 1
ATOM 960 C C . VAL A 1 124 ? 0.749 -2.244 -3.909 1.00 97.44 124 VAL A C 1
ATOM 962 O O . VAL A 1 124 ? 1.417 -2.972 -3.176 1.00 97.44 124 VAL A O 1
ATOM 965 N N . CYS A 1 125 ? 0.979 -0.943 -3.998 1.00 98.06 125 CYS A N 1
ATOM 966 C CA . CYS A 1 125 ? 1.962 -0.239 -3.197 1.00 98.06 125 CYS A CA 1
ATOM 967 C C . CYS A 1 125 ? 1.349 0.314 -1.902 1.00 98.06 125 CYS A C 1
ATOM 969 O O . CYS A 1 125 ? 0.133 0.488 -1.763 1.00 98.06 125 CYS A O 1
ATOM 971 N N . VAL A 1 126 ? 2.218 0.647 -0.955 1.00 98.06 126 VAL A N 1
ATOM 972 C CA . VAL A 1 126 ? 1.954 1.599 0.118 1.00 98.06 126 VAL A CA 1
ATOM 973 C C . VAL A 1 126 ? 2.962 2.736 0.017 1.00 98.06 126 VAL A C 1
ATOM 975 O O . VAL A 1 126 ? 4.165 2.525 -0.161 1.00 98.06 126 VAL A O 1
ATOM 978 N N . ASP A 1 127 ? 2.472 3.959 0.124 1.00 97.56 127 ASP A N 1
ATOM 979 C CA . ASP A 1 127 ? 3.306 5.149 0.108 1.00 97.56 127 ASP A CA 1
ATOM 980 C C . ASP A 1 127 ? 2.639 6.294 0.876 1.00 97.56 127 ASP A C 1
ATOM 982 O O . ASP A 1 127 ? 1.472 6.205 1.262 1.00 97.56 127 ASP A O 1
ATOM 986 N N . ALA A 1 128 ? 3.399 7.359 1.138 1.00 97.06 128 ALA A N 1
ATOM 987 C CA . ALA A 1 128 ? 2.912 8.537 1.845 1.00 97.06 128 ALA A CA 1
ATOM 988 C C . ALA A 1 128 ? 2.921 9.761 0.924 1.00 97.06 128 ALA A C 1
ATOM 990 O O . ALA A 1 128 ? 3.991 10.164 0.463 1.00 97.06 128 ALA A O 1
ATOM 991 N N . MET A 1 129 ? 1.759 10.388 0.728 1.00 93.88 129 MET A N 1
ATOM 992 C CA . MET A 1 129 ? 1.578 11.559 -0.143 1.00 93.88 129 MET A CA 1
ATOM 993 C C . MET A 1 129 ? 1.060 12.778 0.640 1.00 93.88 129 MET A C 1
ATOM 995 O O . MET A 1 129 ? 0.231 12.595 1.532 1.00 93.88 129 MET A O 1
ATOM 999 N N . PRO A 1 130 ? 1.463 14.025 0.306 1.00 89.44 130 PRO A N 1
ATOM 1000 C CA . PRO A 1 130 ? 1.072 15.233 1.044 1.00 89.44 130 PRO A CA 1
ATOM 1001 C C . PRO A 1 130 ? -0.426 15.392 1.336 1.00 89.44 130 PRO A C 1
ATOM 1003 O O . PRO A 1 130 ? -0.787 15.796 2.438 1.00 89.44 130 PRO A O 1
ATOM 1006 N N . SER A 1 131 ? -1.296 15.062 0.380 1.00 85.06 131 SER A N 1
ATOM 1007 C CA . SER A 1 131 ? -2.753 15.207 0.510 1.00 85.06 131 SER A CA 1
ATOM 1008 C C . SER A 1 131 ? -3.466 13.971 1.066 1.00 85.06 131 SER A C 1
ATOM 1010 O O . SER A 1 131 ? -4.587 14.094 1.548 1.00 85.06 131 SER A O 1
ATOM 1012 N N . LEU A 1 132 ? -2.842 12.792 1.003 1.00 89.62 132 LEU A N 1
ATOM 1013 C CA . LEU A 1 132 ? -3.490 11.516 1.339 1.00 89.62 132 LEU A CA 1
ATOM 1014 C C . LEU A 1 132 ? -2.967 10.903 2.642 1.00 89.62 132 LEU A C 1
ATOM 1016 O O . LEU A 1 132 ? -3.645 10.082 3.254 1.00 89.62 132 LEU A O 1
ATOM 1020 N N . GLY A 1 133 ? -1.766 11.290 3.080 1.00 96.00 133 GLY A N 1
ATOM 1021 C CA . GLY A 1 133 ? -1.039 10.531 4.089 1.00 96.00 133 GLY A CA 1
ATOM 1022 C C . GLY A 1 133 ? -0.592 9.177 3.539 1.00 96.00 133 GLY A C 1
ATOM 1023 O O . GLY A 1 133 ? -0.334 9.045 2.343 1.00 96.00 133 GLY A O 1
ATOM 1024 N N . VAL A 1 134 ? -0.470 8.188 4.422 1.00 97.94 134 VAL A N 1
ATOM 1025 C CA . VAL A 1 134 ? -0.127 6.809 4.062 1.00 97.94 134 VAL A CA 1
ATOM 1026 C C . VAL A 1 134 ? -1.356 6.087 3.525 1.00 97.94 134 VAL A C 1
ATOM 1028 O O . VAL A 1 134 ? -2.350 5.926 4.239 1.00 97.94 134 VAL A O 1
ATOM 1031 N N . SER A 1 135 ? -1.271 5.608 2.288 1.00 96.75 135 SER A N 1
ATOM 1032 C CA . SER A 1 135 ? -2.381 4.953 1.595 1.00 96.75 135 SER A CA 1
ATOM 1033 C C . SER A 1 135 ? -1.902 3.814 0.703 1.00 96.75 135 SER A C 1
ATOM 1035 O O . SER A 1 135 ? -0.727 3.755 0.345 1.00 96.75 135 SER A O 1
ATOM 1037 N N . ASN A 1 136 ? -2.816 2.909 0.346 1.00 96.62 136 ASN A N 1
ATOM 1038 C CA . ASN A 1 136 ? -2.569 1.960 -0.730 1.00 96.62 136 ASN A CA 1
ATOM 1039 C C . ASN A 1 136 ? -2.858 2.611 -2.077 1.00 96.62 136 ASN A C 1
ATOM 1041 O O . ASN A 1 136 ? -3.901 3.251 -2.228 1.00 96.62 136 ASN A O 1
ATOM 1045 N N . ARG A 1 137 ? -1.960 2.397 -3.036 1.00 96.00 137 ARG A N 1
ATOM 1046 C CA . ARG A 1 137 ? -2.097 2.832 -4.429 1.00 96.00 137 ARG A CA 1
ATOM 1047 C C . ARG A 1 137 ? -1.659 1.706 -5.349 1.00 96.00 137 ARG A C 1
ATOM 1049 O O . ARG A 1 137 ? -0.776 0.933 -4.982 1.00 96.00 137 ARG A O 1
ATOM 1056 N N . LEU A 1 138 ? -2.265 1.591 -6.519 1.00 97.06 138 LEU A N 1
ATOM 1057 C CA . LEU A 1 138 ? -1.800 0.643 -7.531 1.00 97.06 138 LEU A CA 1
ATOM 1058 C C . LEU A 1 138 ? -0.435 1.077 -8.065 1.00 97.06 138 LEU A C 1
ATOM 1060 O O . LEU A 1 138 ? -0.139 2.270 -8.123 1.00 97.06 138 LEU A O 1
ATOM 1064 N N . VAL A 1 139 ? 0.366 0.124 -8.535 1.00 97.31 139 VAL A N 1
ATOM 1065 C CA . VAL A 1 139 ? 1.612 0.417 -9.265 1.00 97.31 139 VAL A CA 1
ATOM 1066 C C . VAL A 1 139 ? 1.368 1.415 -10.402 1.00 97.31 139 VAL A C 1
ATOM 1068 O O . VAL A 1 139 ? 2.123 2.374 -10.554 1.00 97.31 139 VAL A O 1
ATOM 1071 N N . SER A 1 140 ? 0.276 1.241 -11.152 1.00 96.19 140 SER A N 1
ATOM 1072 C CA . SER A 1 140 ? -0.106 2.158 -12.227 1.00 96.19 140 SER A CA 1
ATOM 1073 C C . SER A 1 140 ? -0.387 3.572 -11.718 1.00 96.19 140 SER A C 1
ATOM 1075 O O . SER A 1 140 ? 0.062 4.532 -12.329 1.00 96.19 140 SER A O 1
ATOM 1077 N N . GLU A 1 141 ? -1.039 3.731 -10.565 1.00 95.38 141 GLU A N 1
ATOM 1078 C CA . GLU A 1 141 ? -1.282 5.039 -9.935 1.00 95.38 141 GLU A CA 1
ATOM 1079 C C . GLU A 1 141 ? 0.000 5.676 -9.374 1.00 95.38 141 GLU A C 1
ATOM 1081 O O . GLU A 1 141 ? 0.125 6.901 -9.340 1.00 95.38 141 GLU A O 1
ATOM 1086 N N . VAL A 1 142 ? 0.955 4.866 -8.906 1.00 95.19 142 VAL A N 1
ATOM 1087 C CA . VAL A 1 142 ? 2.267 5.340 -8.434 1.00 95.19 142 VAL A CA 1
ATOM 1088 C C . VAL A 1 142 ? 3.110 5.867 -9.593 1.00 95.19 142 VAL A C 1
ATOM 1090 O O . VAL A 1 142 ? 3.813 6.861 -9.420 1.00 95.19 142 VAL A O 1
ATOM 1093 N N . LEU A 1 143 ? 3.036 5.210 -10.751 1.00 95.31 143 LEU A N 1
ATOM 1094 C CA . LEU A 1 143 ? 3.828 5.521 -11.943 1.00 95.31 143 LEU A CA 1
ATOM 1095 C C . LEU A 1 143 ? 3.065 6.346 -12.991 1.00 95.31 143 LEU A C 1
ATOM 1097 O O . LEU A 1 143 ? 3.585 6.598 -14.075 1.00 95.31 143 LEU A O 1
ATOM 1101 N N . THR A 1 144 ? 1.856 6.808 -12.672 1.00 90.50 144 THR A N 1
ATOM 1102 C CA . THR A 1 144 ? 1.159 7.816 -13.479 1.00 90.50 144 THR A CA 1
ATOM 1103 C C . THR A 1 144 ? 1.822 9.180 -13.255 1.00 90.50 144 THR A C 1
ATOM 1105 O O . THR A 1 144 ? 2.146 9.536 -12.123 1.00 90.50 144 THR A O 1
ATOM 1108 N N . ASP A 1 145 ? 2.036 9.946 -14.329 1.00 87.31 145 ASP A N 1
ATOM 1109 C CA . ASP A 1 145 ? 2.614 11.303 -14.307 1.00 87.31 145 ASP A CA 1
ATOM 1110 C C . ASP A 1 145 ? 4.025 11.420 -13.687 1.00 87.31 145 ASP A C 1
ATOM 1112 O O . ASP A 1 145 ? 4.418 12.459 -13.136 1.00 87.31 145 ASP A O 1
ATOM 1116 N N . VAL A 1 146 ? 4.822 10.353 -13.793 1.00 91.31 146 VAL A N 1
ATOM 1117 C CA . VAL A 1 146 ? 6.245 10.355 -13.423 1.00 91.31 146 VAL A CA 1
ATOM 1118 C C . VAL A 1 146 ? 7.133 10.458 -14.661 1.00 91.31 146 VAL A C 1
ATOM 1120 O O . VAL A 1 146 ? 6.762 10.060 -15.765 1.00 91.31 146 VAL A O 1
ATOM 1123 N N . LYS A 1 147 ? 8.343 10.985 -14.484 1.00 91.38 147 LYS A N 1
ATOM 1124 C CA . LYS A 1 147 ? 9.355 11.018 -15.540 1.00 91.38 147 LYS A CA 1
ATOM 1125 C C . LYS A 1 147 ? 9.860 9.604 -15.859 1.00 91.38 147 LYS A C 1
ATOM 1127 O O . LYS A 1 147 ? 9.893 8.757 -14.963 1.00 91.38 147 LYS A O 1
ATOM 1132 N N . PRO A 1 148 ? 10.334 9.362 -17.096 1.00 89.06 148 PRO A N 1
ATOM 1133 C CA . PRO A 1 148 ? 11.069 8.145 -17.422 1.00 89.06 148 PRO A CA 1
ATOM 1134 C C . PRO A 1 148 ? 12.271 7.935 -16.490 1.00 89.06 148 PRO A C 1
ATOM 1136 O O . PRO A 1 148 ? 12.845 8.899 -15.978 1.00 89.06 148 PRO A O 1
ATOM 1139 N N . GLY A 1 149 ? 12.678 6.677 -16.312 1.00 90.69 149 GLY A N 1
ATOM 1140 C CA . GLY A 1 149 ? 13.815 6.316 -15.457 1.00 90.69 149 GLY A CA 1
ATOM 1141 C C . GLY A 1 149 ? 13.447 5.998 -14.006 1.00 90.69 149 GLY A C 1
ATOM 1142 O O . GLY A 1 149 ? 14.291 6.150 -13.123 1.00 90.69 149 GLY A O 1
ATOM 1143 N N . TRP A 1 150 ? 12.207 5.557 -13.760 1.00 95.69 150 TRP A N 1
ATOM 1144 C CA . TRP A 1 150 ? 11.859 4.869 -12.517 1.00 95.69 150 TRP A CA 1
ATOM 1145 C C . TRP A 1 150 ? 12.730 3.618 -12.333 1.00 95.69 150 TRP A C 1
ATOM 1147 O O . TRP A 1 150 ? 13.268 3.067 -13.294 1.00 95.69 150 TRP A O 1
ATOM 1157 N N . ARG A 1 151 ? 12.882 3.187 -11.082 1.00 96.94 151 ARG A N 1
ATOM 1158 C CA . ARG A 1 151 ? 13.699 2.033 -10.696 1.00 96.94 151 ARG A CA 1
ATOM 1159 C C . ARG A 1 151 ? 12.937 1.174 -9.699 1.00 96.94 151 ARG A C 1
ATOM 1161 O O . ARG A 1 151 ? 12.222 1.714 -8.856 1.00 96.94 151 ARG A O 1
ATOM 1168 N N . VAL A 1 152 ? 13.120 -0.138 -9.763 1.00 98.50 152 VAL A N 1
ATOM 1169 C CA . VAL A 1 152 ? 12.661 -1.073 -8.731 1.00 98.50 152 VAL A CA 1
ATOM 1170 C C . VAL A 1 152 ? 13.883 -1.689 -8.072 1.00 98.50 152 VAL A C 1
ATOM 1172 O O . VAL A 1 152 ? 14.754 -2.217 -8.759 1.00 98.50 152 VAL A O 1
ATOM 1175 N N . ILE A 1 153 ? 13.958 -1.610 -6.745 1.00 98.69 153 ILE A N 1
ATOM 1176 C CA . ILE A 1 153 ? 15.065 -2.182 -5.977 1.00 98.69 153 ILE A CA 1
ATOM 1177 C C . ILE A 1 153 ? 14.556 -3.186 -4.951 1.00 98.69 153 ILE A C 1
ATOM 1179 O O . ILE A 1 153 ? 13.519 -2.972 -4.319 1.00 98.69 153 ILE A O 1
ATOM 1183 N N . ARG A 1 154 ? 15.315 -4.264 -4.764 1.00 98.44 154 ARG A N 1
ATOM 1184 C CA . ARG A 1 154 ? 14.979 -5.373 -3.868 1.00 98.44 154 ARG A CA 1
ATOM 1185 C C . ARG A 1 154 ? 16.050 -5.547 -2.805 1.00 98.44 154 ARG A C 1
ATOM 1187 O O . ARG A 1 154 ? 17.245 -5.507 -3.097 1.00 98.44 154 ARG A O 1
ATOM 1194 N N . CYS A 1 155 ? 15.628 -5.756 -1.561 1.00 98.25 155 CYS A N 1
ATOM 1195 C CA . CYS A 1 155 ? 16.550 -6.055 -0.472 1.00 98.25 155 CYS A CA 1
ATOM 1196 C C . CYS A 1 155 ? 16.828 -7.563 -0.405 1.00 98.25 155 CYS A C 1
ATOM 1198 O O . CYS A 1 155 ? 15.932 -8.340 -0.086 1.00 98.25 155 CYS A O 1
ATOM 1200 N N . ARG A 1 156 ? 18.082 -7.979 -0.616 1.00 97.56 156 ARG A N 1
ATOM 1201 C CA . ARG A 1 156 ? 18.497 -9.397 -0.621 1.00 97.56 156 ARG A CA 1
ATOM 1202 C C . ARG A 1 156 ? 18.245 -10.121 0.707 1.00 97.56 156 ARG A C 1
ATOM 1204 O O . ARG A 1 156 ? 18.079 -11.333 0.717 1.00 97.56 156 ARG A O 1
ATOM 1211 N N . LYS A 1 157 ? 18.219 -9.394 1.832 1.00 96.56 157 LYS A N 1
ATOM 1212 C CA . LYS A 1 157 ? 17.942 -9.957 3.171 1.00 96.56 157 LYS A CA 1
ATOM 1213 C C . LYS A 1 157 ? 16.462 -10.193 3.451 1.00 96.56 157 LYS A C 1
ATOM 1215 O O . LYS A 1 157 ? 16.136 -10.797 4.470 1.00 96.56 157 LYS A O 1
ATOM 1220 N N . LEU A 1 158 ? 15.570 -9.677 2.613 1.00 96.00 158 LEU A N 1
ATOM 1221 C CA . LEU A 1 158 ? 14.139 -9.820 2.816 1.00 96.00 158 LEU A CA 1
ATOM 1222 C C . LEU A 1 158 ? 13.660 -11.157 2.225 1.00 96.00 158 LEU A C 1
ATOM 1224 O O . LEU A 1 158 ? 13.216 -11.218 1.086 1.00 96.00 158 LEU A O 1
ATOM 1228 N N . GLY A 1 159 ? 13.794 -12.229 3.009 1.00 92.12 159 GLY A N 1
ATOM 1229 C CA . GLY A 1 159 ? 13.309 -13.573 2.663 1.00 92.12 159 GLY A CA 1
ATOM 1230 C C . GLY A 1 159 ? 11.817 -13.808 2.940 1.00 92.12 159 GLY A C 1
ATOM 1231 O O . GLY A 1 159 ? 11.135 -12.970 3.539 1.00 92.12 159 GLY A O 1
ATOM 1232 N N . SER A 1 160 ? 11.316 -14.983 2.543 1.00 91.50 160 SER A N 1
ATOM 1233 C CA . SER A 1 160 ? 9.916 -15.412 2.718 1.00 91.50 160 SER A CA 1
ATOM 1234 C C . SER A 1 160 ? 9.425 -15.343 4.170 1.00 91.50 160 SER A C 1
ATOM 1236 O O . SER A 1 160 ? 8.273 -15.004 4.426 1.00 91.50 160 SER A O 1
ATOM 1238 N N . GLU A 1 161 ? 10.310 -15.587 5.135 1.00 93.62 161 GLU A N 1
ATOM 1239 C CA . GLU A 1 161 ? 10.048 -15.530 6.576 1.00 93.62 161 GLU A CA 1
ATOM 1240 C C . GLU A 1 161 ? 9.714 -14.119 7.091 1.00 93.62 161 GLU A C 1
ATOM 1242 O O . GLU A 1 161 ? 9.217 -13.957 8.208 1.00 93.62 161 GLU A O 1
ATOM 1247 N N . HIS A 1 162 ? 9.972 -13.086 6.284 1.00 95.62 162 HIS A N 1
ATOM 1248 C CA . HIS A 1 162 ? 9.674 -11.694 6.612 1.00 95.62 162 HIS A CA 1
ATOM 1249 C C . HIS A 1 162 ? 8.372 -11.186 5.982 1.00 95.62 162 HIS A C 1
ATOM 1251 O O . HIS A 1 162 ? 7.908 -10.112 6.372 1.00 95.62 162 HIS A O 1
ATOM 1257 N N . MET A 1 163 ? 7.776 -11.922 5.037 1.00 93.38 163 MET A N 1
ATOM 1258 C CA . MET A 1 163 ? 6.664 -11.431 4.209 1.00 93.38 163 MET A CA 1
ATOM 1259 C C . MET A 1 163 ? 5.453 -11.014 5.043 1.00 93.38 163 MET A C 1
ATOM 1261 O O . MET A 1 163 ? 4.948 -9.905 4.880 1.00 93.38 163 MET A O 1
ATOM 1265 N N . ASP A 1 164 ? 5.059 -11.824 6.029 1.00 93.56 164 ASP A N 1
ATOM 1266 C CA . ASP A 1 164 ? 3.964 -11.484 6.947 1.00 93.56 164 ASP A CA 1
ATOM 1267 C C . ASP A 1 164 ? 4.214 -10.173 7.695 1.00 93.56 164 ASP A C 1
ATOM 1269 O O . ASP A 1 164 ? 3.298 -9.369 7.882 1.00 93.56 164 ASP A O 1
ATOM 1273 N N . ARG A 1 165 ? 5.467 -9.906 8.083 1.00 95.38 165 ARG A N 1
ATOM 1274 C CA . ARG A 1 165 ? 5.827 -8.651 8.755 1.00 95.38 165 ARG A CA 1
ATOM 1275 C C . ARG A 1 165 ? 5.770 -7.467 7.802 1.00 95.38 165 ARG A C 1
ATOM 1277 O O . ARG A 1 165 ? 5.391 -6.385 8.239 1.00 95.38 165 ARG A O 1
ATOM 1284 N N . VAL A 1 166 ? 6.113 -7.649 6.526 1.00 96.69 166 VAL A N 1
ATOM 1285 C CA . VAL A 1 166 ? 5.948 -6.607 5.499 1.00 96.69 166 VAL A CA 1
ATOM 1286 C C . VAL A 1 166 ? 4.468 -6.279 5.334 1.00 96.69 166 VAL A C 1
ATOM 1288 O O . VAL A 1 166 ? 4.094 -5.116 5.484 1.00 96.69 166 VAL A O 1
ATOM 1291 N N . TYR A 1 167 ? 3.614 -7.287 5.129 1.00 95.06 167 TYR A N 1
ATOM 1292 C CA . TYR A 1 167 ? 2.163 -7.103 5.023 1.00 95.06 167 TYR A CA 1
ATOM 1293 C C . TYR A 1 167 ? 1.589 -6.389 6.254 1.00 95.06 167 TYR A C 1
ATOM 1295 O O . TYR A 1 167 ? 0.878 -5.385 6.143 1.00 95.06 167 TYR A O 1
ATOM 1303 N N . GLN A 1 168 ? 1.946 -6.855 7.452 1.00 94.31 168 GLN A N 1
ATOM 1304 C CA . GLN A 1 168 ? 1.501 -6.250 8.706 1.00 94.31 168 GLN A CA 1
ATOM 1305 C C . GLN A 1 168 ? 1.989 -4.809 8.861 1.00 94.31 168 GLN A C 1
ATOM 1307 O O . GLN A 1 168 ? 1.204 -3.950 9.258 1.00 94.31 168 GLN A O 1
ATOM 1312 N N . ALA A 1 169 ? 3.248 -4.520 8.531 1.00 96.00 169 ALA A N 1
ATOM 1313 C CA . ALA A 1 169 ? 3.814 -3.182 8.642 1.00 96.00 169 ALA A CA 1
ATOM 1314 C C . ALA A 1 169 ? 3.154 -2.200 7.667 1.00 96.00 169 ALA A C 1
ATOM 1316 O O . ALA A 1 169 ? 2.771 -1.099 8.067 1.00 96.00 169 ALA A O 1
ATOM 1317 N N . CYS A 1 170 ? 2.967 -2.607 6.412 1.00 96.31 170 CYS A N 1
ATOM 1318 C CA . CYS A 1 170 ? 2.274 -1.816 5.401 1.00 96.31 170 CYS A CA 1
ATOM 1319 C C . CYS A 1 170 ? 0.844 -1.472 5.842 1.00 96.31 170 CYS A C 1
ATOM 1321 O O . CYS A 1 170 ? 0.447 -0.309 5.764 1.00 96.31 170 CYS A O 1
ATOM 1323 N N . ALA A 1 171 ? 0.100 -2.445 6.381 1.00 94.88 171 ALA A N 1
ATOM 1324 C CA . ALA A 1 171 ? -1.232 -2.219 6.941 1.00 94.88 171 ALA A CA 1
ATOM 1325 C C . ALA A 1 171 ? -1.213 -1.332 8.203 1.00 94.88 171 ALA A C 1
ATOM 1327 O O . ALA A 1 171 ? -2.070 -0.460 8.365 1.00 94.88 171 ALA A O 1
ATOM 1328 N N . PHE A 1 172 ? -0.227 -1.517 9.085 1.00 95.62 172 PHE A N 1
ATOM 1329 C CA . PHE A 1 172 ? -0.116 -0.814 10.367 1.00 95.62 172 PHE A CA 1
ATOM 1330 C C . PHE A 1 172 ? 0.004 0.703 10.206 1.00 95.62 172 PHE A C 1
ATOM 1332 O O . PHE A 1 172 ? -0.566 1.456 11.001 1.00 95.62 172 PHE A O 1
ATOM 1339 N N . TYR A 1 173 ? 0.730 1.160 9.183 1.00 96.75 173 TYR A N 1
ATOM 1340 C CA . TYR A 1 173 ? 0.972 2.585 8.946 1.00 96.75 173 TYR A CA 1
ATOM 1341 C C . TYR A 1 173 ? -0.118 3.286 8.128 1.00 96.75 173 TYR A C 1
ATOM 1343 O O . TYR A 1 173 ? -0.041 4.506 7.980 1.00 96.75 173 TYR A O 1
ATOM 1351 N N . LEU A 1 174 ? -1.141 2.574 7.638 1.00 95.94 174 LEU A N 1
ATOM 1352 C CA . LEU A 1 174 ? -2.240 3.187 6.887 1.00 95.94 174 LEU A CA 1
ATOM 1353 C C . LEU A 1 174 ? -2.899 4.338 7.661 1.00 95.94 174 LEU A C 1
ATOM 1355 O O . LEU A 1 174 ? -3.055 4.295 8.885 1.00 95.94 174 LEU A O 1
ATOM 1359 N N . ALA A 1 175 ? -3.291 5.376 6.920 1.00 95.00 175 ALA A N 1
ATOM 1360 C CA . ALA A 1 175 ? -3.874 6.616 7.429 1.00 95.00 175 ALA A CA 1
ATOM 1361 C C . ALA A 1 175 ? -2.956 7.442 8.356 1.00 95.00 175 ALA A C 1
ATOM 1363 O O . ALA A 1 175 ? -3.429 8.370 9.015 1.00 95.00 175 ALA A O 1
ATOM 1364 N N . GLN A 1 176 ? -1.644 7.165 8.417 1.00 95.94 176 GLN A N 1
ATOM 1365 C CA . GLN A 1 176 ? -0.716 8.134 9.008 1.00 95.94 176 GLN A CA 1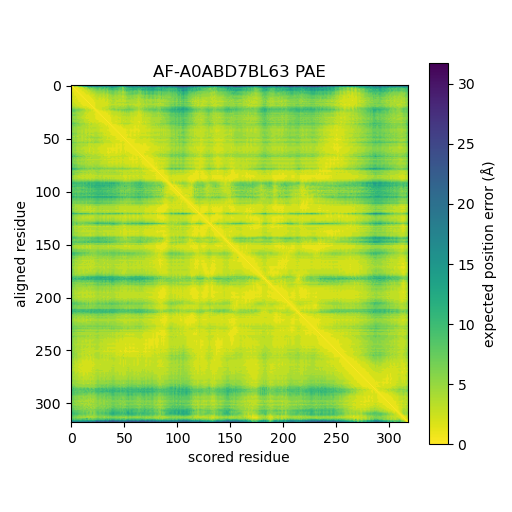
ATOM 1366 C C . GLN A 1 176 ? -0.714 9.425 8.181 1.00 95.94 176 GLN A C 1
ATOM 1368 O O . GLN A 1 176 ? -0.555 9.359 6.963 1.00 95.94 176 GLN A O 1
ATOM 1373 N N . PRO A 1 177 ? -0.831 10.607 8.805 1.00 96.44 177 PRO A N 1
ATOM 1374 C CA . PRO A 1 177 ? -0.766 11.869 8.082 1.00 96.44 177 PRO A CA 1
ATOM 1375 C C . PRO A 1 177 ? 0.626 12.099 7.486 1.00 96.44 177 PRO A C 1
ATOM 1377 O O . PRO A 1 177 ? 1.640 11.662 8.042 1.00 96.44 177 PRO A O 1
ATOM 1380 N N . TYR A 1 178 ? 0.677 12.850 6.386 1.00 96.88 178 TYR A N 1
ATOM 1381 C CA . TYR A 1 178 ? 1.940 13.233 5.770 1.00 96.88 178 TYR A CA 1
ATOM 1382 C C . TYR A 1 178 ? 2.597 14.385 6.529 1.00 96.88 178 TYR A C 1
ATOM 1384 O O . TYR A 1 178 ? 2.026 15.473 6.617 1.00 96.88 178 TYR A O 1
ATOM 1392 N N . LYS A 1 179 ? 3.804 14.174 7.063 1.00 95.44 179 LYS A N 1
ATOM 1393 C CA . LYS A 1 179 ? 4.634 15.246 7.642 1.00 95.44 179 LYS A CA 1
ATOM 1394 C C . LYS A 1 179 ? 6.109 14.932 7.457 1.00 95.44 179 LYS A C 1
ATOM 1396 O O . LYS A 1 179 ? 6.525 13.809 7.714 1.00 95.44 179 LYS A O 1
ATOM 1401 N N . ILE A 1 180 ? 6.903 15.942 7.113 1.00 92.56 180 ILE A N 1
ATOM 1402 C CA . ILE A 1 180 ? 8.368 15.869 7.143 1.00 92.56 180 ILE A CA 1
ATOM 1403 C C . ILE A 1 180 ? 8.837 16.614 8.392 1.00 92.56 180 ILE A C 1
ATOM 1405 O O . ILE A 1 180 ? 8.714 17.834 8.462 1.00 92.56 180 ILE A O 1
ATOM 1409 N N . LEU A 1 181 ? 9.355 15.888 9.385 1.00 90.00 181 LEU A N 1
ATOM 1410 C CA . LEU A 1 181 ? 9.935 16.471 10.598 1.00 90.00 181 LEU A CA 1
ATOM 1411 C C . LEU A 1 181 ? 11.346 15.908 10.820 1.00 90.00 181 LEU A C 1
ATOM 1413 O O . LEU A 1 181 ? 11.508 14.685 10.788 1.00 90.00 181 LEU A O 1
ATOM 1417 N N . PRO A 1 182 ? 12.360 16.757 11.077 1.00 89.12 182 PRO A N 1
ATOM 1418 C CA . PRO A 1 182 ? 13.716 16.296 11.351 1.00 89.12 182 PRO A CA 1
ATOM 1419 C C . PRO A 1 182 ? 13.785 15.401 12.600 1.00 89.12 182 PRO A C 1
ATOM 1421 O O . PRO A 1 182 ? 13.603 15.868 13.723 1.00 89.12 182 PRO A O 1
ATOM 1424 N N . SER A 1 183 ? 14.085 14.114 12.430 1.00 89.19 183 SER A N 1
ATOM 1425 C CA . SER A 1 183 ? 14.252 13.162 13.530 1.00 89.19 183 SER A CA 1
ATOM 1426 C C . SER A 1 183 ? 15.102 11.962 13.122 1.00 89.19 183 SER A C 1
ATOM 1428 O O . SER A 1 183 ? 14.846 11.321 12.106 1.00 89.19 183 SER A O 1
ATOM 1430 N N . LYS A 1 184 ? 16.080 11.603 13.965 1.00 88.25 184 LYS A N 1
ATOM 1431 C CA . LYS A 1 184 ? 16.850 10.355 13.801 1.00 88.25 184 LYS A CA 1
ATOM 1432 C C . LYS A 1 184 ? 16.016 9.103 14.099 1.00 88.25 184 LYS A C 1
ATOM 1434 O O . LYS A 1 184 ? 16.359 8.014 13.660 1.00 88.25 184 LYS A O 1
ATOM 1439 N N . LYS A 1 185 ? 14.938 9.248 14.878 1.00 90.38 185 LYS A N 1
ATOM 1440 C CA . LYS A 1 185 ? 14.009 8.158 15.201 1.00 90.38 185 LYS A CA 1
ATOM 1441 C C . LYS A 1 185 ? 12.814 8.187 14.243 1.00 90.38 185 LYS A C 1
ATOM 1443 O O . LYS A 1 185 ? 12.352 9.288 13.925 1.00 90.38 185 LYS A O 1
ATOM 1448 N N . PRO A 1 186 ? 12.272 7.025 13.842 1.00 90.50 186 PRO A N 1
ATOM 1449 C CA . PRO A 1 186 ? 11.029 6.968 13.082 1.00 90.50 186 PRO A CA 1
ATOM 1450 C C . PRO A 1 186 ? 9.892 7.715 13.786 1.00 90.50 186 PRO A C 1
ATOM 1452 O O . PRO A 1 186 ? 9.727 7.627 15.009 1.00 90.50 186 PRO A O 1
ATOM 1455 N N . MET A 1 187 ? 9.107 8.462 13.017 1.00 92.44 187 MET A N 1
ATOM 1456 C CA . MET A 1 187 ? 8.000 9.255 13.545 1.00 92.44 187 MET A CA 1
ATOM 1457 C C . MET A 1 187 ? 6.834 8.353 13.940 1.00 92.44 187 MET A C 1
ATOM 1459 O O . MET A 1 187 ? 6.358 7.547 13.151 1.00 92.44 187 MET A O 1
ATOM 1463 N N . LYS A 1 188 ? 6.305 8.513 15.153 1.00 92.25 188 LYS A N 1
ATOM 1464 C CA . LYS A 1 188 ? 5.215 7.645 15.630 1.00 92.25 188 LYS A CA 1
ATOM 1465 C C . LYS A 1 188 ? 3.867 7.917 14.956 1.00 92.25 188 LYS A C 1
ATOM 1467 O O . LYS A 1 188 ? 3.106 6.982 14.758 1.00 92.25 188 LYS A O 1
ATOM 1472 N N . ALA A 1 189 ? 3.577 9.179 14.636 1.00 93.56 189 ALA A N 1
ATOM 1473 C CA . ALA A 1 189 ? 2.226 9.643 14.300 1.00 93.56 189 ALA A CA 1
ATOM 1474 C C . ALA A 1 189 ? 2.100 10.323 12.927 1.00 93.56 189 ALA A C 1
ATOM 1476 O O . ALA A 1 189 ? 1.117 11.009 12.669 1.00 93.56 189 ALA A O 1
ATOM 1477 N N . ALA A 1 190 ? 3.117 10.205 12.080 1.00 95.56 190 ALA A N 1
ATOM 1478 C CA . ALA A 1 190 ? 3.142 10.755 10.729 1.00 95.56 190 ALA A CA 1
ATOM 1479 C C . ALA A 1 190 ? 4.234 10.056 9.925 1.00 95.56 190 ALA A C 1
ATOM 1481 O O . ALA A 1 190 ? 5.174 9.546 10.535 1.00 95.56 190 ALA A O 1
ATOM 1482 N N . ALA A 1 191 ? 4.149 10.082 8.599 1.00 96.69 191 ALA A N 1
ATOM 1483 C CA . ALA A 1 191 ? 5.191 9.579 7.708 1.00 96.69 191 ALA A CA 1
ATOM 1484 C C . ALA A 1 191 ? 5.377 10.489 6.490 1.00 96.69 191 ALA A C 1
ATOM 1486 O O . ALA A 1 191 ? 4.525 11.314 6.177 1.00 96.69 191 ALA A O 1
ATOM 1487 N N . TYR A 1 192 ? 6.481 10.306 5.781 1.00 96.44 192 TYR A N 1
ATOM 1488 C CA . TYR A 1 192 ? 6.644 10.714 4.384 1.00 96.44 192 TYR A CA 1
ATOM 1489 C C . TYR A 1 192 ? 7.282 9.550 3.623 1.00 96.44 192 TYR A C 1
ATOM 1491 O O . TYR A 1 192 ? 7.711 8.583 4.248 1.00 96.44 192 TYR A O 1
ATOM 1499 N N . CYS A 1 193 ? 7.302 9.605 2.293 1.00 96.88 193 CYS A N 1
ATOM 1500 C CA . CYS A 1 193 ? 7.515 8.439 1.430 1.00 96.88 193 CYS A CA 1
ATOM 1501 C C . CYS A 1 193 ? 8.728 7.566 1.805 1.00 96.88 193 CYS A C 1
ATOM 1503 O O . CYS A 1 193 ? 8.583 6.390 2.132 1.00 96.88 193 CYS A O 1
ATOM 1505 N N . SER A 1 194 ? 9.917 8.153 1.865 1.00 97.12 194 SER A N 1
ATOM 1506 C CA . SER A 1 194 ? 11.160 7.466 2.228 1.00 97.12 194 SER A CA 1
ATOM 1507 C C . SER A 1 194 ? 11.223 7.055 3.707 1.00 97.12 194 SER A C 1
ATOM 1509 O O . SER A 1 194 ? 11.785 6.013 4.046 1.00 97.12 194 SER A O 1
ATOM 1511 N N . GLU A 1 195 ? 10.617 7.826 4.613 1.00 97.50 195 GLU A N 1
ATOM 1512 C CA . GLU A 1 195 ? 10.551 7.482 6.039 1.00 97.50 195 GLU A CA 1
ATOM 1513 C C . GLU A 1 195 ? 9.592 6.324 6.328 1.00 97.50 195 GLU A C 1
ATOM 1515 O O . GLU A 1 195 ? 9.889 5.497 7.193 1.00 97.50 195 GLU A O 1
ATOM 1520 N N . LEU A 1 196 ? 8.498 6.219 5.568 1.00 98.00 196 LEU A N 1
ATOM 1521 C CA . LEU A 1 196 ? 7.599 5.071 5.586 1.00 98.00 196 LEU A CA 1
ATOM 1522 C C . LEU A 1 196 ? 8.336 3.797 5.163 1.00 98.00 196 LEU A C 1
ATOM 1524 O O . LEU A 1 196 ? 8.234 2.788 5.858 1.00 98.00 196 LEU A O 1
ATOM 1528 N N . ALA A 1 197 ? 9.124 3.846 4.084 1.00 97.94 197 ALA A N 1
ATOM 1529 C CA . ALA A 1 197 ? 9.935 2.704 3.667 1.00 97.94 197 ALA A CA 1
ATOM 1530 C C . ALA A 1 197 ? 10.887 2.264 4.794 1.00 97.94 197 ALA A C 1
ATOM 1532 O O . ALA A 1 197 ? 10.880 1.098 5.191 1.00 97.94 197 ALA A O 1
ATOM 1533 N N . ARG A 1 198 ? 11.617 3.206 5.418 1.00 97.12 198 ARG A N 1
ATOM 1534 C CA . ARG A 1 198 ? 12.464 2.910 6.592 1.00 97.12 198 ARG A CA 1
ATOM 1535 C C . ARG A 1 198 ? 11.677 2.244 7.721 1.00 97.12 198 ARG A C 1
ATOM 1537 O O . ARG A 1 198 ? 12.156 1.275 8.302 1.00 97.12 198 ARG A O 1
ATOM 1544 N N . LYS A 1 199 ? 10.491 2.756 8.057 1.00 97.00 199 LYS A N 1
ATOM 1545 C CA . LYS A 1 199 ? 9.634 2.182 9.105 1.00 97.00 199 LYS A CA 1
ATOM 1546 C C . LYS A 1 199 ? 9.243 0.744 8.821 1.00 97.00 199 LYS A C 1
ATOM 1548 O O . LYS A 1 199 ? 9.326 -0.075 9.731 1.00 97.00 199 LYS A O 1
ATOM 1553 N N . VAL A 1 200 ? 8.821 0.449 7.593 1.00 97.56 200 VAL A N 1
ATOM 1554 C CA . VAL A 1 200 ? 8.424 -0.908 7.215 1.00 97.56 200 VAL A CA 1
ATOM 1555 C C . VAL A 1 200 ? 9.612 -1.852 7.356 1.00 97.56 200 VAL A C 1
ATOM 1557 O O . VAL A 1 200 ? 9.498 -2.846 8.067 1.00 97.56 200 VAL A O 1
ATOM 1560 N N . PHE A 1 201 ? 10.779 -1.499 6.813 1.00 97.69 201 PHE A N 1
ATOM 1561 C CA . PHE A 1 201 ? 11.978 -2.326 6.968 1.00 97.69 201 PHE A CA 1
ATOM 1562 C C . PHE A 1 201 ? 12.384 -2.521 8.435 1.00 97.69 201 PHE A C 1
ATOM 1564 O O . PHE A 1 201 ? 12.667 -3.646 8.838 1.00 97.69 201 PHE A O 1
ATOM 1571 N N . LEU A 1 202 ? 12.321 -1.481 9.272 1.00 96.00 202 LEU A N 1
ATOM 1572 C CA . LEU A 1 202 ? 12.558 -1.627 10.714 1.00 96.00 202 LEU A CA 1
ATOM 1573 C C . LEU A 1 202 ? 11.544 -2.566 11.389 1.00 96.00 202 LEU A C 1
ATOM 1575 O O . LEU A 1 202 ? 11.920 -3.316 12.286 1.00 96.00 202 LEU A O 1
ATOM 1579 N N . HIS A 1 203 ? 10.280 -2.555 10.957 1.00 95.38 203 HIS A N 1
ATOM 1580 C CA . HIS A 1 203 ? 9.231 -3.437 11.477 1.00 95.38 203 HIS A CA 1
ATOM 1581 C C . HIS A 1 203 ? 9.503 -4.912 11.145 1.00 95.38 203 HIS A C 1
ATOM 1583 O O . HIS A 1 203 ? 9.216 -5.789 11.956 1.00 95.38 203 HIS A O 1
ATOM 1589 N N . THR A 1 204 ? 10.104 -5.204 9.986 1.00 95.75 204 THR A N 1
ATOM 1590 C CA . THR A 1 204 ? 10.469 -6.588 9.624 1.00 95.75 204 THR A CA 1
ATOM 1591 C C . THR A 1 204 ? 11.546 -7.189 10.535 1.00 95.75 204 THR A C 1
ATOM 1593 O O . THR A 1 204 ? 11.641 -8.414 10.647 1.00 95.75 204 THR A O 1
ATOM 1596 N N . GLY A 1 205 ? 12.327 -6.336 11.210 1.00 95.06 205 GLY A N 1
ATOM 1597 C CA . GLY A 1 205 ? 13.441 -6.727 12.071 1.00 95.06 205 GLY A CA 1
ATOM 1598 C C . GLY A 1 205 ? 14.757 -6.972 11.329 1.00 95.06 205 GLY A C 1
ATOM 1599 O O . GLY A 1 205 ? 15.752 -7.298 11.976 1.00 95.06 205 GLY A O 1
ATOM 1600 N N . ILE A 1 206 ? 14.803 -6.801 10.001 1.00 94.75 206 ILE A N 1
ATOM 1601 C CA . ILE A 1 206 ? 16.048 -6.971 9.249 1.00 94.75 206 ILE A CA 1
ATOM 1602 C C . ILE A 1 206 ? 17.033 -5.838 9.558 1.00 94.75 206 ILE A C 1
ATOM 1604 O O . ILE A 1 206 ? 16.670 -4.667 9.674 1.00 94.75 206 ILE A O 1
ATOM 1608 N N . THR A 1 207 ? 18.312 -6.188 9.690 1.00 94.19 207 THR A N 1
ATOM 1609 C CA . THR A 1 207 ? 19.381 -5.250 10.055 1.00 94.19 207 THR A CA 1
ATOM 1610 C C . THR A 1 207 ? 20.558 -5.326 9.083 1.00 94.19 207 THR A C 1
ATOM 1612 O O . THR A 1 207 ? 20.717 -6.281 8.314 1.00 94.19 207 THR A O 1
ATOM 1615 N N . GLY A 1 208 ? 21.403 -4.288 9.091 1.00 95.19 208 GLY A N 1
ATOM 1616 C CA . GLY A 1 208 ? 22.571 -4.212 8.207 1.00 95.19 208 GLY A CA 1
ATOM 1617 C C . GLY A 1 208 ? 22.189 -4.139 6.726 1.00 95.19 208 GLY A C 1
ATOM 1618 O O . GLY A 1 208 ? 22.779 -4.844 5.911 1.00 95.19 20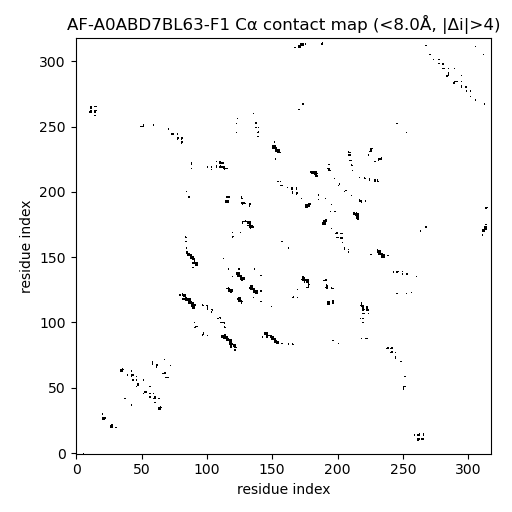8 GLY A O 1
ATOM 1619 N N . ILE A 1 209 ? 21.158 -3.348 6.412 1.00 96.62 209 ILE A N 1
ATOM 1620 C CA . ILE A 1 209 ? 20.672 -3.060 5.051 1.00 96.62 209 ILE A CA 1
ATOM 1621 C C . ILE A 1 209 ? 20.974 -1.615 4.620 1.00 96.62 209 ILE A C 1
ATOM 1623 O O . ILE A 1 209 ? 20.461 -1.153 3.613 1.00 96.62 209 ILE A O 1
ATOM 1627 N N . GLY A 1 210 ? 21.738 -0.861 5.411 1.00 95.75 210 GLY A N 1
ATOM 1628 C CA . GLY A 1 210 ? 22.224 0.465 5.022 1.00 95.75 210 GLY A CA 1
ATOM 1629 C C . GLY A 1 210 ? 21.212 1.616 5.039 1.00 95.75 210 GLY A C 1
ATOM 1630 O O . GLY A 1 210 ? 21.646 2.749 4.875 1.00 95.75 210 GLY A O 1
ATOM 1631 N N . ILE A 1 211 ? 19.906 1.393 5.267 1.00 96.31 211 ILE A N 1
ATOM 1632 C CA . ILE A 1 211 ? 18.932 2.502 5.348 1.00 96.31 211 ILE A CA 1
ATOM 1633 C C . ILE A 1 211 ? 19.336 3.462 6.484 1.00 96.31 211 ILE A C 1
ATOM 1635 O O . ILE A 1 211 ? 19.354 3.042 7.648 1.00 96.31 211 ILE A O 1
ATOM 1639 N N . PRO A 1 212 ? 19.636 4.745 6.196 1.00 91.88 212 PRO A N 1
ATOM 1640 C CA . PRO A 1 212 ? 20.223 5.620 7.196 1.00 91.88 212 PRO A CA 1
ATOM 1641 C C . PRO A 1 212 ? 19.198 6.142 8.214 1.00 91.88 212 PRO A C 1
ATOM 1643 O O . PRO A 1 212 ? 18.009 6.353 7.945 1.00 91.88 212 PRO A O 1
ATOM 1646 N N . ASN A 1 213 ? 19.698 6.427 9.417 1.00 90.62 213 ASN A N 1
ATOM 1647 C CA . ASN A 1 213 ? 18.950 7.068 10.504 1.00 90.62 213 ASN A CA 1
ATOM 1648 C C . ASN A 1 213 ? 19.099 8.598 10.481 1.00 90.62 213 ASN A C 1
ATOM 1650 O O . ASN A 1 213 ? 19.187 9.251 11.527 1.00 90.62 213 ASN A O 1
ATOM 1654 N N . ASP A 1 214 ? 19.134 9.168 9.277 1.00 90.75 214 ASP A N 1
ATOM 1655 C CA . ASP A 1 214 ? 19.231 10.607 9.069 1.00 90.75 214 ASP A CA 1
ATOM 1656 C C . ASP A 1 214 ? 18.020 11.328 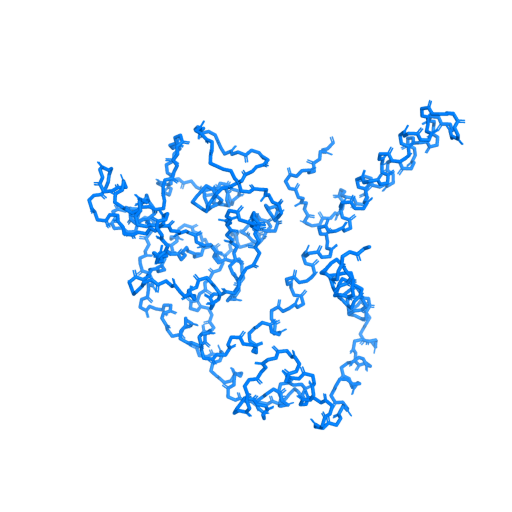9.660 1.00 90.75 214 ASP A C 1
ATOM 1658 O O . ASP A 1 214 ? 16.923 10.768 9.784 1.00 90.75 214 ASP A O 1
ATOM 1662 N N . ARG A 1 215 ? 18.226 12.604 10.019 1.00 90.75 215 ARG A N 1
ATOM 1663 C CA . ARG A 1 215 ? 17.142 13.468 10.507 1.00 90.75 215 ARG A CA 1
ATOM 1664 C C . ARG A 1 215 ? 16.056 13.636 9.445 1.00 90.75 215 ARG A C 1
ATOM 1666 O O . ARG A 1 215 ? 14.879 13.661 9.785 1.00 90.75 215 ARG A O 1
ATOM 1673 N N . VAL A 1 216 ? 16.448 13.737 8.180 1.00 92.38 216 VAL A N 1
ATOM 1674 C CA . VAL A 1 216 ? 15.541 13.730 7.032 1.00 92.38 216 VAL A CA 1
ATOM 1675 C C . VAL A 1 216 ? 16.119 12.750 6.021 1.00 92.38 216 VAL A C 1
ATOM 1677 O O . VAL A 1 216 ? 17.197 12.981 5.488 1.00 92.38 216 VAL A O 1
ATOM 1680 N N . LEU A 1 217 ? 15.422 11.641 5.805 1.00 94.88 217 LEU A N 1
ATOM 1681 C CA . LEU A 1 217 ? 15.815 10.586 4.884 1.00 94.88 217 LEU A CA 1
ATOM 1682 C C . LEU A 1 217 ? 15.256 10.922 3.507 1.00 94.88 217 LEU A C 1
ATOM 1684 O O . LEU A 1 217 ? 14.058 10.800 3.306 1.00 94.88 217 LEU A O 1
ATOM 1688 N N . SER A 1 218 ? 16.062 11.357 2.550 1.00 95.12 218 SER A N 1
ATOM 1689 C CA . SER A 1 218 ? 15.543 11.677 1.218 1.00 95.12 218 SER A CA 1
ATOM 1690 C C . SER A 1 218 ? 15.341 10.420 0.349 1.00 95.12 218 SER A C 1
ATOM 1692 O O . SER A 1 218 ? 16.022 9.417 0.561 1.00 95.12 218 SER A O 1
ATOM 1694 N N . PRO A 1 219 ? 14.440 10.453 -0.651 1.00 96.75 219 PRO A N 1
ATOM 1695 C CA . PRO A 1 219 ? 14.327 9.400 -1.665 1.00 96.75 219 PRO A CA 1
ATOM 1696 C C . PRO A 1 219 ? 15.656 9.005 -2.328 1.00 96.75 219 PRO A C 1
ATOM 1698 O O . PRO A 1 219 ? 15.920 7.821 -2.481 1.00 96.75 219 PRO A O 1
ATOM 1701 N N . GLY A 1 220 ? 16.540 9.961 -2.621 1.00 96.50 220 GLY A N 1
ATOM 1702 C CA . GLY A 1 220 ? 17.854 9.706 -3.219 1.00 96.50 220 GLY A CA 1
ATOM 1703 C C . GLY A 1 220 ? 18.816 8.900 -2.351 1.00 96.50 220 GLY A C 1
ATOM 1704 O O . GLY A 1 220 ? 19.784 8.360 -2.873 1.00 96.50 220 GLY A O 1
ATOM 1705 N N . LYS A 1 221 ? 18.541 8.732 -1.050 1.00 97.12 221 LYS A N 1
ATOM 1706 C CA . LYS A 1 221 ? 19.261 7.739 -0.240 1.00 97.12 221 LYS A CA 1
ATOM 1707 C C . LYS A 1 221 ? 18.947 6.308 -0.662 1.00 97.12 221 LYS A C 1
ATOM 1709 O O . LYS A 1 221 ? 19.797 5.447 -0.508 1.00 97.12 221 LYS A O 1
ATOM 1714 N N . PHE A 1 222 ? 17.767 6.046 -1.219 1.00 98.06 222 PHE A N 1
ATOM 1715 C CA . PHE A 1 222 ? 17.466 4.746 -1.814 1.00 98.06 222 PHE A CA 1
ATOM 1716 C C . PHE A 1 222 ? 18.097 4.581 -3.201 1.00 98.06 222 PHE A C 1
ATOM 1718 O O . PHE A 1 222 ? 18.471 3.462 -3.532 1.00 98.06 222 PHE A O 1
ATOM 1725 N N . ASP A 1 223 ? 18.294 5.667 -3.966 1.00 97.88 223 ASP A N 1
ATOM 1726 C CA . ASP A 1 223 ? 19.146 5.616 -5.168 1.00 97.88 223 ASP A CA 1
ATOM 1727 C C . ASP A 1 223 ? 20.576 5.195 -4.772 1.00 97.88 223 ASP A C 1
ATOM 1729 O O . ASP A 1 223 ? 21.101 4.220 -5.297 1.00 97.88 223 ASP A O 1
ATOM 1733 N N . GLU A 1 224 ? 21.155 5.846 -3.754 1.00 97.62 224 GLU A N 1
ATOM 1734 C CA . GLU A 1 224 ? 22.492 5.521 -3.234 1.00 97.62 224 GLU A CA 1
ATOM 1735 C C . GLU A 1 224 ? 22.605 4.067 -2.742 1.00 97.62 224 GLU A C 1
ATOM 1737 O O . GLU A 1 224 ? 23.625 3.418 -2.974 1.00 97.62 224 GLU A O 1
ATOM 1742 N N . LEU A 1 225 ? 21.565 3.540 -2.080 1.00 97.81 225 LEU A N 1
ATOM 1743 C CA . LEU A 1 225 ? 21.517 2.134 -1.669 1.00 97.81 225 LEU A CA 1
ATOM 1744 C C . LEU A 1 225 ? 21.540 1.190 -2.869 1.00 97.81 225 LEU A C 1
ATOM 1746 O O . LEU A 1 225 ? 22.276 0.208 -2.835 1.00 97.81 225 LEU A O 1
ATOM 1750 N N . ALA A 1 226 ? 20.758 1.495 -3.903 1.00 97.44 226 ALA A N 1
ATOM 1751 C CA . ALA A 1 226 ? 20.695 0.701 -5.124 1.00 97.44 226 ALA A CA 1
ATOM 1752 C C . ALA A 1 226 ? 22.050 0.619 -5.831 1.00 97.44 226 ALA A C 1
ATOM 1754 O O . ALA A 1 226 ? 22.423 -0.439 -6.328 1.00 97.44 226 ALA A O 1
ATOM 1755 N N . ASP A 1 227 ? 22.770 1.739 -5.861 1.00 97.38 227 ASP A N 1
ATOM 1756 C CA . ASP A 1 227 ? 24.009 1.858 -6.621 1.00 97.38 227 ASP A CA 1
ATOM 1757 C C . ASP A 1 227 ? 25.231 1.345 -5.830 1.00 97.38 227 ASP A C 1
ATOM 1759 O O . ASP A 1 227 ? 26.179 0.849 -6.434 1.00 97.38 227 ASP A O 1
ATOM 1763 N N . ASN A 1 228 ? 25.220 1.424 -4.488 1.00 96.94 228 ASN A N 1
ATOM 1764 C CA . ASN A 1 228 ? 26.433 1.211 -3.681 1.00 96.94 228 ASN A CA 1
ATOM 1765 C C . ASN A 1 228 ? 26.329 0.166 -2.558 1.00 96.94 228 ASN A C 1
ATOM 1767 O O . ASN A 1 228 ? 27.359 -0.211 -1.995 1.00 96.94 228 ASN A O 1
ATOM 1771 N N . HIS A 1 229 ? 25.134 -0.288 -2.160 1.00 97.88 229 HIS A N 1
ATOM 1772 C CA . HIS A 1 229 ? 24.995 -1.153 -0.984 1.00 97.88 229 HIS A CA 1
ATOM 1773 C C . HIS A 1 229 ? 24.760 -2.627 -1.371 1.00 97.88 229 HIS A C 1
ATOM 1775 O O . HIS A 1 229 ? 23.758 -2.941 -2.006 1.00 97.88 229 HIS A O 1
ATOM 1781 N N . PRO A 1 230 ? 25.575 -3.588 -0.887 1.00 97.31 230 PRO A N 1
ATOM 1782 C CA . PRO A 1 230 ? 25.573 -4.978 -1.377 1.00 97.31 230 PRO A CA 1
ATOM 1783 C C . PRO A 1 230 ? 24.281 -5.762 -1.098 1.00 97.31 230 PRO A C 1
ATOM 1785 O O . PRO A 1 230 ? 24.042 -6.816 -1.680 1.00 97.31 230 PRO A O 1
ATOM 1788 N N . GLN A 1 231 ? 23.458 -5.274 -0.168 1.00 98.06 231 GLN A N 1
ATOM 1789 C CA . GLN A 1 231 ? 22.168 -5.883 0.179 1.00 98.06 231 GLN A CA 1
ATOM 1790 C C . GLN A 1 231 ? 20.999 -5.378 -0.669 1.00 98.06 231 GLN A C 1
ATOM 1792 O O . GLN A 1 231 ? 19.872 -5.802 -0.424 1.00 98.06 231 GLN A O 1
ATOM 1797 N N . TRP A 1 232 ? 21.245 -4.479 -1.619 1.00 98.38 232 TRP A N 1
ATOM 1798 C CA . TRP A 1 232 ? 20.237 -3.971 -2.537 1.00 98.38 232 TRP A CA 1
ATOM 1799 C C . TRP A 1 232 ? 20.597 -4.356 -3.960 1.00 98.38 232 TRP A C 1
ATOM 1801 O O . TRP A 1 232 ? 21.760 -4.360 -4.350 1.00 98.38 232 TRP A O 1
ATOM 1811 N N . GLU A 1 233 ? 19.578 -4.731 -4.710 1.00 98.06 233 GLU A N 1
ATOM 1812 C CA . GLU A 1 233 ? 19.687 -5.123 -6.103 1.00 98.06 233 GLU A CA 1
ATOM 1813 C C . GLU A 1 233 ? 18.723 -4.280 -6.924 1.00 98.06 233 GLU A C 1
ATOM 1815 O O . GLU A 1 233 ? 17.563 -4.122 -6.541 1.00 98.06 233 GLU A O 1
ATOM 1820 N N . ASP A 1 234 ? 19.204 -3.740 -8.041 1.00 98.31 234 ASP A N 1
ATOM 1821 C CA . ASP A 1 234 ? 18.350 -3.131 -9.053 1.00 98.31 234 ASP A CA 1
ATOM 1822 C C . ASP A 1 234 ? 17.687 -4.248 -9.872 1.00 98.31 234 ASP A C 1
ATOM 1824 O O . ASP A 1 234 ? 18.340 -4.938 -10.654 1.00 98.31 234 ASP A O 1
ATOM 1828 N N . VAL A 1 235 ? 16.385 -4.444 -9.660 1.00 98.25 235 VAL A N 1
ATOM 1829 C CA . VAL A 1 235 ? 15.563 -5.457 -10.343 1.00 98.25 235 VAL A CA 1
ATOM 1830 C C . VAL A 1 235 ? 14.661 -4.825 -11.405 1.00 98.25 235 VAL A C 1
ATOM 1832 O O . VAL A 1 235 ? 13.693 -5.443 -11.842 1.00 98.25 235 VAL A O 1
ATOM 1835 N N . THR A 1 236 ? 14.954 -3.594 -11.838 1.00 98.19 236 THR A N 1
ATOM 1836 C CA . THR A 1 236 ? 14.107 -2.823 -12.766 1.00 98.19 236 THR A CA 1
ATOM 1837 C C . THR A 1 236 ? 13.782 -3.593 -14.040 1.00 98.19 236 THR A C 1
ATOM 1839 O O . THR A 1 236 ? 12.610 -3.712 -14.385 1.00 98.19 236 THR A O 1
ATOM 1842 N N . GLU A 1 237 ? 14.785 -4.172 -14.705 1.00 98.12 237 GLU A N 1
ATOM 1843 C CA . GLU A 1 237 ? 14.566 -4.923 -15.951 1.00 98.12 237 GLU A CA 1
ATOM 1844 C C . GLU A 1 237 ? 13.748 -6.203 -15.727 1.00 98.12 237 GLU A C 1
ATOM 1846 O O . GLU A 1 237 ? 12.925 -6.561 -16.564 1.00 98.12 237 GLU A O 1
ATOM 1851 N N . GLN A 1 238 ? 13.909 -6.858 -14.571 1.00 97.56 238 GLN A N 1
ATOM 1852 C CA . GLN A 1 238 ? 13.117 -8.037 -14.203 1.00 97.56 238 GLN A CA 1
ATOM 1853 C C . GLN A 1 238 ? 11.660 -7.664 -13.904 1.00 97.56 238 GLN A C 1
ATOM 1855 O O . GLN A 1 238 ? 10.743 -8.393 -14.265 1.00 97.56 238 GLN A O 1
ATOM 1860 N N . ALA A 1 239 ? 11.438 -6.522 -13.250 1.00 97.50 239 ALA A N 1
ATOM 1861 C CA . ALA A 1 239 ? 10.117 -6.040 -12.862 1.00 97.50 239 ALA A CA 1
ATOM 1862 C C . ALA A 1 239 ? 9.354 -5.368 -14.015 1.00 97.50 239 ALA A C 1
ATOM 1864 O O . ALA A 1 239 ? 8.131 -5.239 -13.955 1.00 97.50 239 ALA A O 1
ATOM 1865 N N . LYS A 1 240 ? 10.051 -4.928 -15.067 1.00 97.38 240 LYS A N 1
ATOM 1866 C CA . LYS A 1 240 ? 9.477 -4.143 -16.164 1.00 97.38 240 LYS A CA 1
ATOM 1867 C C . LYS A 1 240 ? 8.257 -4.786 -16.839 1.00 97.38 240 LYS A C 1
ATOM 1869 O O . LYS A 1 240 ? 7.268 -4.065 -16.976 1.00 97.38 240 LYS A O 1
ATOM 1874 N N . PRO A 1 241 ? 8.227 -6.098 -17.151 1.00 97.81 241 PRO A N 1
ATOM 1875 C CA . PRO A 1 241 ? 7.023 -6.730 -17.695 1.00 97.81 241 PRO A CA 1
ATOM 1876 C C . PRO A 1 241 ? 5.805 -6.613 -16.764 1.00 97.81 241 PRO A C 1
ATOM 1878 O O . PRO A 1 241 ? 4.694 -6.357 -17.221 1.00 97.81 241 PRO A O 1
ATOM 1881 N N . ALA A 1 242 ? 6.004 -6.722 -15.445 1.00 97.62 242 ALA A N 1
ATOM 1882 C CA . ALA A 1 242 ? 4.932 -6.542 -14.464 1.00 97.62 242 ALA A CA 1
ATOM 1883 C C . ALA A 1 242 ? 4.436 -5.089 -14.395 1.00 97.62 242 ALA A C 1
ATOM 1885 O O . ALA A 1 242 ? 3.234 -4.851 -14.255 1.00 97.62 242 ALA A O 1
ATOM 1886 N N . ILE A 1 243 ? 5.339 -4.110 -14.521 1.00 96.62 243 ILE A N 1
ATOM 1887 C CA . ILE A 1 243 ? 4.965 -2.692 -14.612 1.00 96.62 243 ILE A CA 1
ATOM 1888 C C . ILE A 1 243 ? 4.141 -2.439 -15.881 1.00 96.62 243 ILE A C 1
ATOM 1890 O O . ILE A 1 243 ? 3.075 -1.831 -15.804 1.00 96.62 243 ILE A O 1
ATOM 1894 N N . GLU A 1 244 ? 4.592 -2.933 -17.033 1.00 96.81 244 GLU A N 1
ATOM 1895 C CA . GLU A 1 244 ? 3.885 -2.794 -18.313 1.00 96.81 244 GLU A CA 1
ATOM 1896 C C . GLU A 1 244 ? 2.490 -3.433 -18.258 1.00 96.81 244 GLU A C 1
ATOM 1898 O O . GLU A 1 244 ? 1.509 -2.808 -18.666 1.00 96.81 244 GLU A O 1
ATOM 1903 N N . PHE A 1 245 ? 2.372 -4.615 -17.647 1.00 97.50 245 PHE A N 1
ATOM 1904 C CA . PHE A 1 245 ? 1.090 -5.265 -17.379 1.00 97.50 245 PHE A CA 1
ATOM 1905 C C . PHE A 1 245 ? 0.154 -4.392 -16.522 1.00 97.50 245 PHE A C 1
ATOM 1907 O O . PHE A 1 245 ? -1.017 -4.203 -16.868 1.00 97.50 245 PHE A O 1
ATOM 1914 N N . CYS A 1 246 ? 0.666 -3.778 -15.447 1.00 96.69 246 CYS A N 1
ATOM 1915 C CA . CYS A 1 246 ? -0.113 -2.853 -14.612 1.00 96.69 246 CYS A CA 1
ATOM 1916 C C . CYS A 1 246 ? -0.607 -1.626 -15.388 1.00 96.69 246 CYS A C 1
ATOM 1918 O O . CYS A 1 246 ? -1.719 -1.150 -15.144 1.00 96.69 246 CYS A O 1
ATOM 1920 N N . MET A 1 247 ? 0.216 -1.106 -16.302 1.00 95.88 247 MET A N 1
ATOM 1921 C CA . MET A 1 247 ? -0.121 0.049 -17.140 1.00 95.88 247 MET A CA 1
ATOM 1922 C C . MET A 1 247 ? -1.118 -0.303 -18.248 1.00 95.88 247 MET A C 1
ATOM 1924 O O . MET A 1 247 ? -1.917 0.549 -18.634 1.00 95.88 247 MET A O 1
ATOM 1928 N N . LYS A 1 248 ? -1.114 -1.552 -18.727 1.00 97.25 248 LYS A N 1
ATOM 1929 C CA . LYS A 1 248 ? -2.065 -2.065 -19.722 1.00 97.25 248 LYS A CA 1
ATOM 1930 C C . LYS A 1 248 ? -3.463 -2.292 -19.137 1.00 97.25 248 LYS A C 1
ATOM 1932 O O . LYS A 1 248 ? -4.459 -1.967 -19.784 1.00 97.25 248 LYS A O 1
ATOM 1937 N N . TYR A 1 249 ? -3.549 -2.799 -17.905 1.00 97.06 249 TYR A N 1
ATOM 1938 C CA . TYR A 1 249 ? -4.815 -3.182 -17.264 1.00 97.06 249 TYR A CA 1
ATOM 1939 C C . TYR A 1 249 ? -5.116 -2.438 -15.947 1.00 97.06 249 TYR A C 1
ATOM 1941 O O . TYR A 1 249 ? -5.501 -3.069 -14.957 1.00 97.06 249 TYR A O 1
ATOM 1949 N N . PRO A 1 250 ? -5.007 -1.096 -15.877 1.00 95.62 250 PRO A N 1
ATOM 1950 C CA . PRO A 1 250 ? -5.080 -0.373 -14.606 1.00 95.62 250 PRO A CA 1
ATOM 1951 C C . PRO A 1 250 ? -6.439 -0.537 -13.913 1.00 95.62 250 PRO A C 1
ATOM 1953 O O . PRO A 1 250 ? -6.515 -0.646 -12.689 1.00 95.62 250 PRO A O 1
ATOM 1956 N N . LYS A 1 251 ? -7.528 -0.590 -14.690 1.00 95.81 251 LYS A N 1
ATOM 1957 C CA . LYS A 1 251 ? -8.894 -0.712 -14.161 1.00 95.81 251 LYS A CA 1
ATOM 1958 C C . LYS A 1 251 ? -9.223 -2.125 -13.704 1.00 95.81 251 LYS A C 1
ATOM 1960 O O . LYS A 1 251 ? -9.762 -2.276 -12.611 1.00 95.81 251 LYS A O 1
ATOM 1965 N N . LEU A 1 252 ? -8.844 -3.139 -14.483 1.00 96.38 252 LEU A N 1
ATOM 1966 C CA . LEU A 1 252 ? -9.023 -4.540 -14.094 1.00 96.38 252 LEU A CA 1
ATOM 1967 C C . LEU A 1 252 ? -8.187 -4.864 -12.850 1.00 96.38 252 LEU A C 1
ATOM 1969 O O . LEU A 1 252 ? -8.701 -5.460 -11.907 1.00 96.38 252 LEU A O 1
ATOM 1973 N N . MET A 1 253 ? -6.955 -4.350 -12.775 1.00 94.56 253 MET A N 1
ATOM 1974 C CA . MET A 1 253 ? -6.110 -4.470 -11.587 1.00 94.56 253 MET A CA 1
ATOM 1975 C C . MET A 1 253 ? -6.741 -3.817 -10.349 1.00 94.56 253 MET A C 1
ATOM 1977 O O . MET A 1 253 ? -6.768 -4.387 -9.257 1.00 94.56 253 MET A O 1
ATOM 1981 N N . GLY A 1 254 ? -7.316 -2.623 -10.507 1.00 93.69 254 GLY A N 1
ATOM 1982 C CA . GLY A 1 254 ? -8.051 -1.955 -9.431 1.00 93.69 254 GLY A CA 1
ATOM 1983 C C . GLY A 1 254 ? -9.308 -2.700 -8.972 1.00 93.69 254 GLY A C 1
ATOM 1984 O O . GLY A 1 254 ? -9.802 -2.447 -7.872 1.00 93.69 254 GLY A O 1
ATOM 1985 N N . MET A 1 255 ? -9.846 -3.609 -9.784 1.00 91.75 255 MET A N 1
ATOM 1986 C CA . MET A 1 255 ? -10.969 -4.468 -9.406 1.00 91.75 255 MET A CA 1
ATOM 1987 C C . MET A 1 255 ? -10.500 -5.720 -8.667 1.00 91.75 255 MET A C 1
ATOM 1989 O O . MET A 1 255 ? -11.054 -6.026 -7.612 1.00 91.75 255 MET A O 1
ATOM 1993 N N . THR A 1 256 ? -9.467 -6.408 -9.161 1.00 91.56 256 THR A N 1
ATOM 1994 C CA . THR A 1 256 ? -8.934 -7.633 -8.534 1.00 91.56 256 THR A CA 1
ATOM 1995 C C . THR A 1 256 ? -8.348 -7.358 -7.147 1.00 91.56 256 THR A C 1
ATOM 1997 O O . THR A 1 256 ? -8.563 -8.119 -6.207 1.00 91.56 256 THR A O 1
ATOM 2000 N N . THR A 1 257 ? -7.688 -6.214 -6.974 1.00 93.19 257 THR A N 1
ATOM 2001 C CA . THR A 1 257 ? -7.074 -5.791 -5.699 1.00 93.19 257 THR A CA 1
ATOM 2002 C C . THR A 1 257 ? -8.055 -5.099 -4.741 1.00 93.19 257 THR A C 1
ATOM 2004 O O . THR A 1 257 ? -7.715 -4.768 -3.597 1.00 93.19 257 THR A O 1
ATOM 2007 N N . ARG A 1 258 ? -9.300 -4.867 -5.176 1.00 91.62 258 ARG A N 1
ATOM 2008 C CA . ARG A 1 258 ? -10.282 -4.061 -4.438 1.00 91.62 258 ARG A CA 1
ATOM 2009 C C . ARG A 1 258 ? -10.655 -4.664 -3.097 1.00 91.62 258 ARG A C 1
ATOM 2011 O O . ARG A 1 258 ? -10.757 -3.941 -2.111 1.00 91.62 258 ARG A O 1
ATOM 2018 N N . LEU A 1 259 ? -10.875 -5.976 -3.054 1.00 91.19 259 LEU A N 1
ATOM 2019 C CA . LEU A 1 259 ? -11.299 -6.648 -1.828 1.00 91.19 259 LEU A CA 1
ATOM 2020 C C . LEU A 1 259 ? -10.243 -6.496 -0.726 1.00 91.19 259 LEU A C 1
ATOM 2022 O O . LEU A 1 259 ? -10.585 -6.183 0.414 1.00 91.19 259 LEU A O 1
ATOM 2026 N N . MET A 1 260 ? -8.965 -6.632 -1.087 1.00 92.31 260 MET A N 1
ATOM 2027 C CA . MET A 1 260 ? -7.843 -6.410 -0.177 1.00 92.31 260 MET A CA 1
ATOM 2028 C C . MET A 1 260 ? -7.818 -4.959 0.326 1.00 92.31 260 MET A C 1
ATOM 2030 O O . MET A 1 260 ? -7.847 -4.712 1.533 1.00 92.31 260 MET A O 1
ATOM 2034 N N . THR A 1 261 ? -7.787 -3.988 -0.589 1.00 93.19 261 THR A N 1
ATOM 2035 C CA . THR A 1 261 ? -7.627 -2.568 -0.231 1.00 93.19 261 THR A CA 1
ATOM 2036 C C . THR A 1 261 ? -8.826 -2.018 0.548 1.00 93.19 261 THR A C 1
ATOM 2038 O O . THR A 1 261 ? -8.645 -1.341 1.562 1.00 93.19 261 THR A O 1
ATOM 2041 N N . GLU A 1 262 ? -10.057 -2.342 0.148 1.00 92.44 262 GLU A N 1
ATOM 2042 C CA . GLU A 1 262 ? -11.271 -1.932 0.866 1.00 92.44 262 GLU A CA 1
ATOM 2043 C C . GLU A 1 262 ? -11.456 -2.694 2.185 1.00 92.44 262 GLU A C 1
ATOM 2045 O O . GLU A 1 262 ? -11.985 -2.129 3.142 1.00 92.44 262 GLU A O 1
ATOM 2050 N N . GLY A 1 263 ? -10.968 -3.934 2.294 1.00 92.75 263 GLY A N 1
ATOM 2051 C CA . GLY A 1 263 ? -10.926 -4.665 3.561 1.00 92.75 263 GLY A CA 1
ATOM 2052 C C . GLY A 1 263 ? -10.034 -3.998 4.604 1.00 92.75 263 GLY A C 1
ATOM 2053 O O . GLY A 1 263 ? -10.442 -3.837 5.757 1.00 92.75 263 GLY A O 1
ATOM 2054 N N . LEU A 1 264 ? -8.858 -3.518 4.196 1.00 93.00 264 LEU A N 1
ATOM 2055 C CA . LEU A 1 264 ? -7.960 -2.763 5.073 1.00 93.00 264 LEU A CA 1
ATOM 2056 C C . LEU A 1 264 ? -8.568 -1.423 5.500 1.00 93.00 264 LEU A C 1
ATOM 2058 O O . LEU A 1 264 ? -8.528 -1.081 6.685 1.00 93.00 264 LEU A O 1
ATOM 2062 N N . LYS A 1 265 ? -9.194 -0.689 4.570 1.00 92.38 265 LYS A N 1
ATOM 2063 C CA . LYS A 1 265 ? -9.904 0.566 4.879 1.00 92.38 265 LYS A CA 1
ATOM 2064 C C . LYS A 1 265 ? -11.087 0.338 5.819 1.00 92.38 265 LYS A C 1
ATOM 2066 O O . LYS A 1 265 ? -11.253 1.084 6.784 1.00 92.38 265 LYS A O 1
ATOM 2071 N N . LEU A 1 266 ? -11.867 -0.721 5.599 1.00 92.81 266 LEU A N 1
ATOM 2072 C CA . LEU A 1 266 ? -12.953 -1.117 6.493 1.00 92.81 266 LEU A CA 1
ATOM 2073 C C . LEU A 1 266 ? -12.423 -1.439 7.893 1.00 92.81 266 LEU A C 1
ATOM 2075 O O . LEU A 1 266 ? -13.008 -0.996 8.883 1.00 92.81 266 LEU A O 1
ATOM 2079 N N . ASN A 1 267 ? -11.316 -2.178 7.991 1.00 92.38 267 ASN A N 1
ATOM 2080 C CA . ASN A 1 267 ? -10.691 -2.478 9.273 1.00 92.38 267 ASN A CA 1
ATOM 2081 C C . ASN A 1 267 ? -10.241 -1.191 9.992 1.00 92.38 267 ASN A C 1
ATOM 2083 O O . ASN A 1 267 ? -10.558 -0.989 11.166 1.00 92.38 267 ASN A O 1
ATOM 2087 N N . ARG A 1 268 ? -9.601 -0.268 9.261 1.00 92.31 268 ARG A N 1
ATOM 2088 C CA . ARG A 1 268 ? -9.210 1.052 9.777 1.00 92.31 268 ARG A CA 1
ATOM 2089 C C . ARG A 1 268 ? -10.410 1.843 10.293 1.00 92.31 268 ARG A C 1
ATOM 2091 O O . ARG A 1 268 ? -10.361 2.369 11.403 1.00 92.31 268 ARG A O 1
ATOM 2098 N N . LYS A 1 269 ? -11.502 1.888 9.529 1.00 91.88 269 LYS A N 1
ATOM 2099 C CA . LYS A 1 269 ? -12.730 2.575 9.940 1.00 91.88 269 LYS A CA 1
ATOM 2100 C C . LYS A 1 269 ? -13.321 1.966 11.212 1.00 91.88 269 LYS A C 1
ATOM 2102 O O . LYS A 1 269 ? -13.650 2.698 12.139 1.00 91.88 269 LYS A O 1
ATOM 2107 N N . ARG A 1 270 ? -13.419 0.635 11.293 1.00 92.25 270 ARG A N 1
ATOM 2108 C CA . ARG A 1 270 ? -13.942 -0.055 12.487 1.00 92.25 270 ARG A CA 1
ATOM 2109 C C . ARG A 1 270 ? -13.091 0.222 13.727 1.00 92.25 270 ARG A C 1
ATOM 2111 O O . ARG A 1 270 ? -13.627 0.362 14.823 1.00 92.25 270 ARG A O 1
ATOM 2118 N N . PHE A 1 271 ? -11.778 0.337 13.559 1.00 93.00 271 PHE A N 1
ATOM 2119 C CA . PHE A 1 271 ? -10.878 0.762 14.625 1.00 93.00 271 PHE A CA 1
ATOM 2120 C C . PHE A 1 271 ? -11.169 2.199 15.100 1.00 93.00 271 PHE A C 1
ATOM 2122 O O . PHE A 1 271 ? -11.253 2.459 16.303 1.00 93.00 271 PHE A O 1
ATOM 2129 N N . GLU A 1 272 ? -11.393 3.136 14.178 1.00 92.44 272 GLU A N 1
ATOM 2130 C CA . GLU A 1 272 ? -11.770 4.516 14.517 1.00 92.44 272 GLU A CA 1
ATOM 2131 C C . GLU A 1 272 ? -13.129 4.595 15.225 1.00 92.44 272 GLU A C 1
ATOM 2133 O O . GLU A 1 272 ? -13.259 5.308 16.224 1.00 92.44 272 GLU A O 1
ATOM 2138 N N . GLU A 1 273 ? -14.112 3.814 14.771 1.00 93.50 273 GLU A N 1
ATOM 2139 C CA . GLU A 1 273 ? -15.425 3.680 15.413 1.00 93.50 273 GLU A CA 1
ATOM 2140 C C . GLU A 1 273 ? -15.288 3.178 16.854 1.00 93.50 273 GLU A C 1
ATOM 2142 O O . GLU A 1 273 ? -15.852 3.778 17.770 1.00 93.50 273 GLU A O 1
ATOM 2147 N N . ARG A 1 274 ? -14.475 2.142 17.093 1.00 94.12 274 ARG A N 1
ATOM 2148 C CA . ARG A 1 274 ? -14.215 1.618 18.444 1.00 94.12 274 ARG A CA 1
ATOM 2149 C C . ARG A 1 274 ? -13.511 2.642 19.336 1.00 94.12 274 ARG A C 1
ATOM 2151 O O . ARG A 1 274 ? -13.892 2.810 20.497 1.00 94.12 274 ARG A O 1
ATOM 2158 N N . LYS A 1 275 ? -12.551 3.412 18.809 1.00 93.12 275 LYS A N 1
ATOM 2159 C CA . LYS A 1 275 ? -11.942 4.538 19.549 1.00 93.12 275 LYS A CA 1
ATOM 2160 C C . LYS A 1 275 ? -12.955 5.630 19.886 1.00 93.12 275 LYS A C 1
ATOM 2162 O O . LYS A 1 275 ? -12.908 6.177 20.990 1.00 93.12 275 LYS A O 1
ATOM 2167 N N . ALA A 1 276 ? -13.860 5.960 18.968 1.00 94.69 276 ALA A N 1
ATOM 2168 C CA . ALA A 1 276 ? -14.924 6.930 19.213 1.00 94.69 276 ALA A CA 1
ATOM 2169 C C . ALA A 1 276 ? -15.915 6.426 20.276 1.00 94.69 276 ALA A C 1
ATOM 2171 O O . ALA A 1 276 ? -16.257 7.180 21.187 1.00 94.69 276 ALA A O 1
ATOM 2172 N N . GLN A 1 277 ? -16.294 5.146 20.227 1.00 95.75 277 GLN A N 1
ATOM 2173 C CA . GLN A 1 277 ? -17.142 4.503 21.235 1.00 95.75 277 GLN A CA 1
ATOM 2174 C C . GLN A 1 277 ? -16.506 4.550 22.627 1.00 95.75 277 GLN A C 1
ATOM 2176 O O . GLN A 1 277 ? -17.170 4.944 23.581 1.00 95.75 277 GLN A O 1
ATOM 2181 N N . ILE A 1 278 ? -15.207 4.248 22.755 1.00 95.12 278 ILE A N 1
ATOM 2182 C CA . ILE A 1 278 ? -14.489 4.375 24.036 1.00 95.12 278 ILE A CA 1
ATOM 2183 C C . ILE A 1 278 ? -14.595 5.805 24.584 1.00 95.12 278 ILE A C 1
ATOM 2185 O O . ILE A 1 278 ? -14.904 5.983 25.762 1.00 95.12 278 ILE A O 1
ATOM 2189 N N . LYS A 1 279 ? -14.396 6.830 23.744 1.00 95.25 279 LYS A N 1
ATOM 2190 C CA . LYS A 1 279 ? -14.535 8.238 24.163 1.00 95.25 279 LYS A CA 1
ATOM 2191 C C . LYS A 1 279 ? -15.962 8.571 24.605 1.00 95.25 279 LYS A C 1
ATOM 2193 O O . LYS A 1 279 ? -16.142 9.274 25.597 1.00 95.25 279 LYS A O 1
ATOM 2198 N N . GLN A 1 280 ? -16.973 8.063 23.901 1.00 96.75 280 GLN A N 1
ATOM 2199 C CA . GLN A 1 280 ? -18.377 8.251 24.275 1.00 96.75 280 GLN A CA 1
ATOM 2200 C C . GLN A 1 280 ? -18.708 7.577 25.612 1.00 96.75 280 GLN A C 1
ATOM 2202 O O . GLN A 1 280 ? -19.355 8.197 26.453 1.00 96.75 280 GLN A O 1
ATOM 2207 N N . ILE A 1 281 ? -18.210 6.360 25.849 1.00 96.56 281 ILE A N 1
ATOM 2208 C CA . ILE A 1 281 ? -18.361 5.648 27.127 1.00 96.56 281 ILE A CA 1
ATOM 2209 C C . ILE A 1 281 ? -17.704 6.443 28.263 1.00 96.56 281 ILE A C 1
ATOM 2211 O O . ILE A 1 281 ? -18.311 6.637 29.315 1.00 96.56 281 ILE A O 1
ATOM 2215 N N . GLN A 1 282 ? -16.489 6.958 28.048 1.00 95.94 282 GLN A N 1
ATOM 2216 C CA . GLN A 1 282 ? -15.789 7.797 29.027 1.00 95.94 282 GLN A CA 1
ATOM 2217 C C . GLN A 1 282 ? -16.576 9.073 29.359 1.00 95.94 282 GLN A C 1
ATOM 2219 O O . GLN A 1 282 ? -16.691 9.430 30.531 1.00 95.94 282 GLN A O 1
ATOM 2224 N N . LEU A 1 283 ? -17.158 9.726 28.350 1.00 96.44 283 LEU A N 1
ATOM 2225 C CA . LEU A 1 283 ? -17.988 10.918 28.533 1.00 96.44 283 LEU A CA 1
ATOM 2226 C C . LEU A 1 283 ? -19.307 10.607 29.259 1.00 96.44 283 LEU A C 1
ATOM 2228 O O . LEU A 1 283 ? -19.749 11.386 30.101 1.00 96.44 283 LEU A O 1
ATOM 2232 N N . ALA A 1 284 ? -19.944 9.476 28.954 1.00 96.31 284 ALA A N 1
ATOM 2233 C CA . ALA A 1 284 ? -21.150 9.034 29.650 1.00 96.31 284 ALA A CA 1
ATOM 2234 C C . ALA A 1 284 ? -20.862 8.766 31.135 1.00 96.31 284 ALA A C 1
ATOM 2236 O O . ALA A 1 284 ? -21.627 9.191 32.000 1.00 96.31 284 ALA A O 1
ATOM 2237 N N . ALA A 1 285 ? -19.719 8.143 31.437 1.00 96.44 285 ALA A N 1
ATOM 2238 C CA . ALA A 1 285 ? -19.269 7.913 32.805 1.00 96.44 285 ALA A CA 1
ATOM 2239 C C . ALA A 1 285 ? -18.954 9.226 33.541 1.00 96.44 285 ALA A C 1
ATOM 2241 O O . ALA A 1 285 ? -19.350 9.392 34.691 1.00 96.44 285 ALA A O 1
ATOM 2242 N N . SER A 1 286 ? -18.292 10.191 32.886 1.00 96.06 286 SER A N 1
ATOM 2243 C CA . SER A 1 286 ? -17.987 11.492 33.503 1.00 96.06 286 SER A CA 1
ATOM 2244 C C . SER A 1 286 ? -19.237 12.331 33.778 1.00 96.06 286 SER A C 1
ATOM 2246 O O . SER A 1 286 ? -19.216 13.190 34.652 1.00 96.06 286 SER A O 1
ATOM 2248 N N . LYS A 1 287 ? -20.319 12.093 33.028 1.00 96.81 287 LYS A N 1
ATOM 2249 C CA . LYS A 1 287 ? -21.636 12.717 33.224 1.00 96.81 287 LYS A CA 1
ATOM 2250 C C . LYS A 1 287 ? -22.554 11.918 34.159 1.00 96.81 287 LYS A C 1
ATOM 2252 O O . LYS A 1 287 ? -23.723 12.265 34.276 1.00 96.81 287 LYS A O 1
ATOM 2257 N N . ASN A 1 288 ? -22.054 10.854 34.796 1.00 95.12 288 ASN A N 1
ATOM 2258 C CA . ASN A 1 288 ? -22.825 9.931 35.639 1.00 95.12 288 ASN A CA 1
ATOM 2259 C C . ASN A 1 288 ? -24.034 9.276 34.935 1.00 95.12 288 ASN A C 1
ATOM 2261 O O . ASN A 1 288 ? -24.938 8.784 35.601 1.00 95.12 288 ASN A O 1
ATOM 2265 N N . ALA A 1 289 ? -24.055 9.236 33.596 1.00 96.25 289 ALA A N 1
ATOM 2266 C CA . ALA A 1 289 ? -25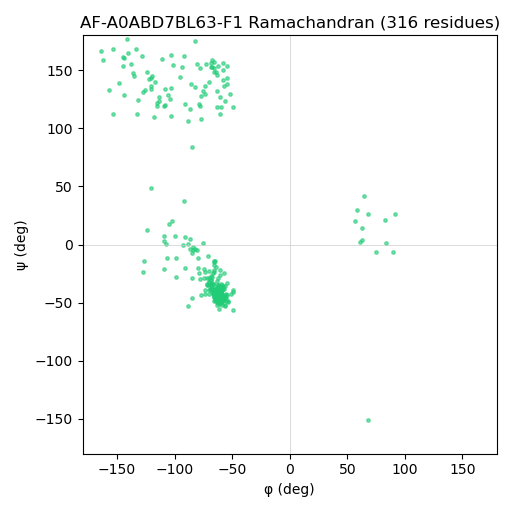.101 8.551 32.830 1.00 96.25 289 ALA A CA 1
ATOM 2267 C C . ALA A 1 289 ? -24.945 7.018 32.874 1.00 96.25 289 ALA A C 1
ATOM 2269 O O . ALA A 1 289 ? -25.903 6.287 32.644 1.00 96.25 289 ALA A O 1
ATOM 2270 N N . ILE A 1 290 ? -23.735 6.534 33.173 1.00 95.94 290 ILE A N 1
ATOM 2271 C CA . ILE A 1 290 ? -23.417 5.132 33.475 1.00 95.94 290 ILE A CA 1
ATOM 2272 C C . ILE A 1 290 ? -22.449 5.076 34.664 1.00 95.94 290 ILE A C 1
ATOM 2274 O O . ILE A 1 290 ? -21.698 6.027 34.895 1.00 95.94 290 ILE A O 1
ATOM 2278 N N . SER A 1 291 ? -22.424 3.958 35.396 1.00 96.00 291 SER A N 1
ATOM 2279 C CA . SER A 1 291 ? -21.451 3.756 36.477 1.00 96.00 291 SER A CA 1
ATOM 2280 C C . SER A 1 291 ? -20.022 3.606 35.941 1.00 96.00 291 SER A C 1
ATOM 2282 O O . SER A 1 291 ? -19.795 3.188 34.798 1.00 96.00 291 SER A O 1
ATOM 2284 N N . LYS A 1 292 ? -19.029 3.912 36.785 1.00 95.00 292 LYS A N 1
ATOM 2285 C CA . LYS A 1 292 ? -17.607 3.740 36.441 1.00 95.00 292 LYS A CA 1
ATOM 2286 C C . LYS A 1 292 ? -17.270 2.272 36.183 1.00 95.00 292 LYS A C 1
ATOM 2288 O O . LYS A 1 292 ? -16.454 1.974 35.313 1.00 95.00 292 LYS A O 1
ATOM 2293 N N . GLU A 1 293 ? -17.909 1.363 36.907 1.00 96.31 293 GLU A N 1
ATOM 2294 C CA . GLU A 1 293 ? -17.773 -0.085 36.772 1.00 96.31 293 GLU A CA 1
ATOM 2295 C C . GLU A 1 293 ? -18.285 -0.532 35.404 1.00 96.31 293 GLU A C 1
ATOM 2297 O O . GLU A 1 293 ? -17.561 -1.214 34.675 1.00 96.31 293 GLU A O 1
ATOM 2302 N N . LYS A 1 294 ? -19.472 -0.056 34.995 1.00 95.75 294 LYS A N 1
ATOM 2303 C CA . LYS A 1 294 ? -20.024 -0.384 33.678 1.00 95.75 294 LYS A CA 1
ATOM 2304 C C . LYS A 1 294 ? -19.166 0.177 32.549 1.00 95.75 294 LYS A C 1
ATOM 2306 O O . LYS A 1 294 ? -18.922 -0.504 31.556 1.00 95.75 294 LYS A O 1
ATOM 2311 N N . ALA A 1 295 ? -18.654 1.395 32.711 1.00 95.62 295 ALA A N 1
ATOM 2312 C CA . ALA A 1 295 ? -17.739 1.994 31.746 1.00 95.62 295 ALA A CA 1
ATOM 2313 C C . ALA A 1 295 ? -16.452 1.168 31.577 1.00 95.62 295 ALA A C 1
ATOM 2315 O O . ALA A 1 295 ? -16.016 0.934 30.449 1.00 95.62 295 ALA A O 1
ATOM 2316 N N . LYS A 1 296 ? -15.860 0.688 32.681 1.00 96.25 296 LYS A N 1
ATOM 2317 C CA . LYS A 1 296 ? -14.675 -0.187 32.650 1.00 96.25 296 LYS A CA 1
ATOM 2318 C C . LYS A 1 296 ? -14.954 -1.498 31.917 1.00 96.25 296 LYS A C 1
ATOM 2320 O O . LYS A 1 296 ? -14.136 -1.898 31.094 1.00 96.25 296 LYS A O 1
ATOM 2325 N N . GLU A 1 297 ? -16.090 -2.137 32.187 1.00 97.06 297 GLU A N 1
ATOM 2326 C CA . GLU A 1 297 ? -16.511 -3.382 31.531 1.00 97.06 297 GLU A CA 1
ATOM 2327 C C . GLU A 1 297 ? -16.649 -3.202 30.009 1.00 97.06 297 GLU A C 1
ATOM 2329 O O . GLU A 1 297 ? -16.039 -3.943 29.238 1.00 97.06 297 GLU A O 1
ATOM 2334 N N . LEU A 1 298 ? -17.372 -2.164 29.571 1.00 96.00 298 LEU A N 1
ATOM 2335 C CA . LEU A 1 298 ? -17.578 -1.876 28.147 1.00 96.00 298 LEU A CA 1
ATOM 2336 C C . LEU A 1 298 ? -16.258 -1.565 27.426 1.00 96.00 298 LEU A C 1
ATOM 2338 O O . LEU A 1 298 ? -15.996 -2.090 26.344 1.00 96.00 298 LEU A O 1
ATOM 2342 N N . ILE A 1 299 ? -15.391 -0.747 28.034 1.00 95.38 299 ILE A N 1
ATOM 2343 C CA . ILE A 1 299 ? -14.071 -0.434 27.463 1.00 95.38 299 ILE A CA 1
ATOM 2344 C C . ILE A 1 299 ? -13.198 -1.691 27.392 1.00 95.38 299 ILE A C 1
ATOM 2346 O O . ILE A 1 299 ? -12.470 -1.866 26.413 1.00 95.38 299 ILE A O 1
ATOM 2350 N N . LYS A 1 300 ? -13.264 -2.572 28.399 1.00 95.06 300 LYS A N 1
ATOM 2351 C CA . LYS A 1 300 ? -12.521 -3.836 28.411 1.00 95.06 300 LYS A CA 1
ATOM 2352 C C . LYS A 1 300 ? -12.940 -4.731 27.243 1.00 95.06 300 LYS A C 1
ATOM 2354 O O . LYS A 1 300 ? -12.063 -5.167 26.507 1.00 95.06 300 LYS A O 1
ATOM 2359 N N . SER A 1 301 ? -14.243 -4.906 27.017 1.00 94.12 301 SER A N 1
ATOM 2360 C CA . SER A 1 301 ? -14.770 -5.680 25.881 1.00 94.12 301 SER A CA 1
ATOM 2361 C C . SER A 1 301 ? -14.258 -5.156 24.533 1.00 94.12 301 SER A C 1
ATOM 2363 O O . SER A 1 301 ? -13.778 -5.929 23.704 1.00 94.12 301 SER A O 1
ATOM 2365 N N . ILE A 1 302 ? -14.270 -3.834 24.327 1.00 93.12 302 ILE A N 1
ATOM 2366 C CA . ILE A 1 302 ? -13.752 -3.234 23.087 1.00 93.12 302 ILE A CA 1
ATOM 2367 C C . ILE A 1 302 ? -12.246 -3.504 22.934 1.00 93.12 302 ILE A C 1
ATOM 2369 O O . ILE A 1 302 ? -11.781 -3.837 21.844 1.00 93.12 302 ILE A O 1
ATOM 2373 N N . ARG A 1 303 ? -11.470 -3.386 24.017 1.00 91.06 303 ARG A N 1
ATOM 2374 C CA . ARG A 1 303 ? -10.022 -3.656 23.995 1.00 91.06 303 ARG A CA 1
ATOM 2375 C C . ARG A 1 303 ? -9.697 -5.127 23.754 1.00 91.06 303 ARG A C 1
ATOM 2377 O O . ARG A 1 303 ? -8.694 -5.411 23.109 1.00 91.06 303 ARG A O 1
ATOM 2384 N N . GLU A 1 304 ? -10.515 -6.051 24.249 1.00 92.00 304 GLU A N 1
ATOM 2385 C CA . GLU A 1 304 ? -10.362 -7.485 23.985 1.00 92.00 304 GLU A CA 1
ATOM 2386 C C . GLU A 1 304 ? -10.508 -7.783 22.488 1.00 92.00 304 GLU A C 1
ATOM 2388 O O . GLU A 1 304 ? -9.643 -8.456 21.930 1.00 92.00 304 GLU A O 1
ATOM 2393 N N . ILE A 1 305 ? -11.490 -7.175 21.810 1.00 89.56 305 ILE A N 1
ATOM 2394 C CA . ILE A 1 305 ? -11.620 -7.264 20.345 1.00 89.56 305 ILE A CA 1
ATOM 2395 C C . ILE A 1 305 ? -10.324 -6.794 19.671 1.00 89.56 305 ILE A C 1
ATOM 2397 O O . ILE A 1 305 ? -9.729 -7.548 18.905 1.00 89.56 305 ILE A O 1
ATOM 2401 N N . GLU A 1 306 ? -9.831 -5.597 20.007 1.00 87.00 306 GLU A N 1
ATOM 2402 C CA . GLU A 1 306 ? -8.592 -5.044 19.427 1.00 87.00 306 GLU A CA 1
ATOM 2403 C C . GLU A 1 306 ? -7.356 -5.913 19.687 1.00 87.00 306 GLU A C 1
ATOM 2405 O O . GLU A 1 306 ? -6.445 -5.996 18.861 1.00 87.00 306 GLU A O 1
ATOM 2410 N N . ASN A 1 307 ? -7.296 -6.568 20.846 1.00 87.12 307 ASN A N 1
ATOM 2411 C CA . ASN A 1 307 ? -6.169 -7.415 21.216 1.00 87.12 307 ASN A CA 1
ATOM 2412 C C . ASN A 1 307 ? -6.076 -8.679 20.363 1.00 87.12 307 ASN A C 1
ATOM 2414 O O . ASN A 1 307 ? -4.958 -9.136 20.131 1.00 87.12 307 ASN A O 1
ATOM 2418 N N . THR A 1 308 ? -7.214 -9.190 19.889 1.00 86.50 308 THR A N 1
ATOM 2419 C CA . THR A 1 308 ? -7.305 -10.390 19.040 1.00 86.50 308 THR A CA 1
ATOM 2420 C C . THR A 1 308 ? -7.104 -10.116 17.549 1.00 86.50 308 THR A C 1
ATOM 2422 O O . THR A 1 308 ? -7.016 -11.052 16.761 1.00 86.50 308 THR A O 1
ATOM 2425 N N . MET A 1 309 ? -7.021 -8.848 17.132 1.00 84.81 309 MET A N 1
ATOM 2426 C CA . MET A 1 309 ? -6.884 -8.508 15.716 1.00 84.81 309 MET A CA 1
ATOM 2427 C C . MET A 1 309 ? -5.467 -8.761 15.189 1.00 84.81 309 MET A C 1
ATOM 2429 O O . MET A 1 309 ? -4.489 -8.273 15.758 1.00 84.81 309 MET A O 1
ATOM 2433 N N . ASN A 1 310 ? -5.380 -9.428 14.032 1.00 80.12 310 ASN A N 1
ATOM 2434 C CA . ASN A 1 310 ? -4.122 -9.680 13.313 1.00 80.12 310 ASN A CA 1
ATOM 2435 C C . ASN A 1 310 ? -3.434 -8.390 12.837 1.00 80.12 310 ASN A C 1
ATOM 2437 O O . ASN A 1 310 ? -2.210 -8.316 12.781 1.00 80.12 310 ASN A O 1
ATOM 2441 N N . HIS A 1 311 ? -4.219 -7.358 12.516 1.00 81.50 311 HIS A N 1
ATOM 2442 C CA . HIS A 1 311 ? -3.713 -6.049 12.114 1.00 81.50 311 HIS A CA 1
ATOM 2443 C C . HIS A 1 311 ? -4.114 -4.998 13.140 1.00 81.50 311 HIS A C 1
ATOM 2445 O O . HIS A 1 311 ? -5.302 -4.739 13.345 1.00 81.50 311 HIS A O 1
ATOM 2451 N N . LYS A 1 312 ? -3.106 -4.373 13.748 1.00 87.88 312 LYS A N 1
ATOM 2452 C CA . LYS A 1 312 ? -3.248 -3.173 14.579 1.00 87.88 312 LYS A CA 1
ATOM 2453 C C . LYS A 1 312 ? -2.798 -1.956 13.779 1.00 87.88 312 LYS A C 1
ATOM 2455 O O . LYS A 1 312 ? -2.099 -2.102 12.782 1.00 87.88 312 LYS A O 1
ATOM 2460 N N . PHE A 1 313 ? -3.171 -0.765 14.230 1.00 91.06 313 PHE A N 1
ATOM 2461 C CA . PHE A 1 313 ? -2.791 0.492 13.583 1.00 91.06 313 PHE A CA 1
ATOM 2462 C C . PHE A 1 313 ? -1.819 1.297 14.444 1.00 91.06 313 PHE A C 1
ATOM 2464 O O . PHE A 1 313 ? -1.732 1.115 15.657 1.00 91.06 313 PHE A O 1
ATOM 2471 N N . TRP A 1 314 ? -1.100 2.219 13.817 1.00 91.94 314 TRP A N 1
ATOM 2472 C CA . TRP A 1 314 ? -0.082 3.058 14.452 1.00 91.94 314 TRP A CA 1
ATOM 2473 C C . TRP A 1 314 ? -0.551 3.910 15.639 1.00 91.94 314 TRP A C 1
ATOM 2475 O O . TRP A 1 314 ? 0.259 4.277 16.489 1.00 91.94 314 TRP A O 1
ATOM 2485 N N . ASP A 1 315 ? -1.838 4.232 15.715 1.00 90.06 315 ASP A N 1
ATOM 2486 C CA . ASP A 1 315 ? -2.472 4.994 16.795 1.00 90.06 315 ASP A CA 1
ATOM 2487 C C . ASP A 1 315 ? -3.247 4.098 17.778 1.00 90.06 315 ASP A C 1
ATOM 2489 O O . ASP A 1 315 ? -4.132 4.577 18.503 1.00 90.06 315 ASP A O 1
ATOM 2493 N N . TYR A 1 316 ? -2.921 2.805 17.803 1.00 85.12 316 TYR A N 1
ATOM 2494 C CA . TYR A 1 316 ? -3.335 1.871 18.839 1.00 85.12 316 TYR A CA 1
ATOM 2495 C C . TYR A 1 316 ? -2.490 2.067 20.104 1.00 85.12 316 TYR A C 1
ATOM 2497 O O . TYR A 1 316 ? -1.259 2.040 20.080 1.00 85.12 316 TYR A O 1
ATOM 2505 N N . THR A 1 317 ? -3.171 2.242 21.232 1.00 73.62 317 THR A N 1
ATOM 2506 C CA . THR A 1 317 ? -2.571 2.335 22.565 1.00 73.62 317 THR A CA 1
ATOM 2507 C C . THR A 1 317 ? -3.007 1.121 23.376 1.00 73.62 317 THR A C 1
ATOM 2509 O O . THR A 1 317 ? -4.214 0.905 23.509 1.00 73.62 317 THR A O 1
ATOM 2512 N N . LYS A 1 318 ? -2.042 0.351 23.894 1.00 58.81 318 LYS A N 1
ATOM 2513 C CA . LYS A 1 318 ? -2.309 -0.718 24.869 1.00 58.81 318 LYS A CA 1
ATOM 2514 C C . LYS A 1 318 ? -2.888 -0.142 26.162 1.00 58.81 318 LYS A C 1
ATOM 2516 O O . LYS A 1 318 ? -2.430 0.951 26.561 1.00 58.81 318 LYS A O 1
#

Organism: Pseudomonas putida (NCBI:txid303)

Secondary structure (DSSP, 8-state):
--HHHHHHHHHHHHHHHHHHHHTSHHHHHHHHHHHHTS-HHHHHHHHHHTT--GGGHHHHHHHHTT---HHHHHHHHHTTTS-TT-EEEE-B-SHHHHHHHHHHTTT-TT---SEEEEEEETTEEEEEETTTEEEEEEHHHHSTTBPS--EEEEETT--GGGHHHHHHHHHHTTTPPB-----SSPPSS-B-HHHHHHHHHHHHT---S-----SS--THHHHHHHHH-TTEEE-HHHHHHHHHHHHHSHHHHHHHTHHHHHHHHHHHHHHHHHHHHHHHHHHHHHTTSS-HHHHHHHHHHHHHHHHH-S---TT---

Sequence (318 aa):
MDLDQMRQNARHAAAARIFAAMSSEEKSEQLLARIQGQSDAQIDFGARYEGVPADQLEIYRAMVRGQDNAFNQELSLVHNLLQPGDVILSTGDTFGAKVITKGQKFGYEHARSSHVALMHAEFVCVDAMPSLGVSNRLVSEVLTDVKPGWRVIRCRKLGSEHMDRVYQACAFYLAQPYKILPSKKPMKAAAYCSELARKVFLHTGITGIGIPNDRVLSPGKFDELADNHPQWEDVTEQAKPAIEFCMKYPKLMGMTTRLMTEGLKLNRKRFEERKAQIKQIQLAASKNAISKEKAKELIKSIREIENTMNHKFWDYTK

Solvent-accessible surface area (backbone atoms only — not comparable to full-atom values): 17183 Å² total; per-residue (Å²): 131,56,70,68,59,52,52,51,50,52,50,38,53,51,45,53,52,51,56,62,27,63,76,33,71,69,47,33,51,52,50,49,52,55,60,46,64,54,53,69,71,58,49,47,51,54,37,48,75,70,60,43,53,82,93,45,46,67,47,50,50,27,55,58,60,73,44,88,38,70,65,61,58,54,47,67,75,32,60,78,48,57,46,64,61,27,35,41,35,30,25,48,72,48,72,68,28,53,52,47,19,61,61,37,31,81,81,38,73,83,25,62,28,44,36,32,34,30,28,39,43,85,66,29,25,35,34,32,38,83,93,67,10,21,42,78,42,42,50,40,66,69,59,51,77,42,48,88,84,56,42,33,33,37,50,73,82,68,48,80,93,34,46,68,37,39,42,45,33,52,58,16,46,49,69,26,43,44,48,90,68,83,36,59,60,83,62,75,77,33,30,32,25,37,50,43,51,52,49,33,48,56,60,46,64,68,75,93,70,79,81,71,63,45,41,72,5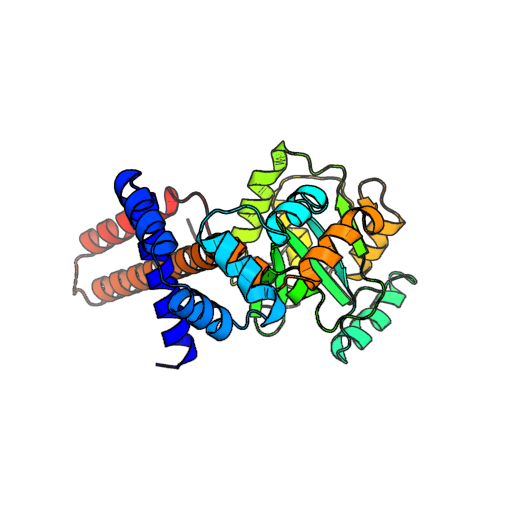6,56,33,25,58,55,47,50,34,43,77,70,35,93,46,35,38,73,42,36,81,66,27,43,63,38,52,52,50,33,62,74,37,50,50,62,50,57,55,74,50,34,64,62,56,44,44,53,51,37,50,53,50,54,52,53,50,52,56,50,48,46,53,50,41,52,51,34,32,75,69,65,75,39,53,67,69,57,37,50,53,55,46,48,56,54,49,52,55,61,70,71,45,92,71,62,50,62,87,65,77,134

Mean predicted aligned error: 4.43 Å

pLDDT: mean 93.78, std 4.85, range [58.78, 98.69]

Radius of gyration: 21.92 Å; Cα contacts (8 Å, |Δi|>4): 434; chains: 1; bounding box: 53×44×62 Å

Nearest PDB structures (foldseek):
  9chp-assembly1_A  TM=2.388E-01  e=2.894E+00  Homo sapiens
  6pby-assembly1_A  TM=2.217E-01  e=3.584E+00  Rattus norvegicus

Foldseek 3Di:
DDPVVVVLVVLLVVLVVQVVQVVDPVSNVVVLCVQLPDDLVVQQVVCVVLPNDPVCSVVSNCVSNVHDDPLVVLCVVQPPLDAFFKKKFFQAPDPQSVVQQVVCCVVPVPRDGQFIWTDLDQQWTWFQDQVQFTAIDGLLRVPPRTDPDMFIKDFQPCDPLLNLLSNQLSLQAPPQHADQFFFLDQDLRGDHGLSSSVSSVVSSVDDPQQQGSGRGRGSSSVVVSCVPPPRMHTSRVSNVSSSVSCNVGVSVVCVVCVSVRSVSVSVVVVVVVLVVVLVVLVVCCVVVVDPPVVSVVSNVVSVVVQVPDSHHYSPDDD